Protein AF-A0A7J6VKK3-F1 (afdb_monomer)

Mean predicted aligned error: 6.49 Å

Secondary structure (DSSP, 8-state):
-----GGGTT-EEEEEETTEEEEEETTBEEEEEE--HHHHT-HHHHHHHHHHHHHHHHTT----TTSEEEE--SSHHHHHHHHHTT-HHHHHHTT--B--SS-GGGGT---PPPHHHHHHHHHTT---EEEESSS---TTTS-TT-SEEEE--HHHHHHHHHHTBSS--SSSSSSTTSSSSS-----

Nearest PDB structures (foldseek):
  2b3y-assembly2_B  TM=9.964E-01  e=1.055E-23  Homo sapiens
  3snp-assembly2_B  TM=9.321E-01  e=1.250E-19  Oryctolagus cuniculus
  3sn2-assembly1_A  TM=9.314E-01  e=1.485E-18  Oryctolagus cuniculus
  4kp2-assembly1_B-2  TM=7.235E-01  e=1.404E-07  Methanocaldococcus jannaschii DSM 2661

Sequence (187 aa):
GFAIPKESQEKVAKFSFHGQPAELKHGSVVIAAITSCTNTSNPSVMLGAGLVAKKACDLGLQVKPWIKTSLAPGSGVVTKYLLKSGLQKYLNEQGFNIVGYGCTTCIGNSGDLDESVATAVTENDVVAAAVLSGNRNFEGRVHPLTRANYLASPPLVVAYALAGTYGYASHCLGSESMVKHSLVVPV

Structure (mmCIF, N/CA/C/O backbone):
data_AF-A0A7J6VKK3-F1
#
_entry.id   AF-A0A7J6VKK3-F1
#
loop_
_atom_site.group_PDB
_atom_site.id
_atom_site.type_symbol
_atom_site.label_atom_id
_atom_site.label_alt_id
_atom_site.label_comp_id
_atom_site.label_asym_id
_atom_site.label_entity_id
_atom_site.label_seq_id
_atom_site.pdbx_PDB_ins_code
_atom_site.Cartn_x
_atom_site.Cartn_y
_atom_site.Cartn_z
_atom_site.occupancy
_atom_site.B_iso_or_equiv
_atom_site.auth_seq_id
_atom_site.auth_comp_id
_atom_site.auth_asym_id
_atom_site.auth_atom_id
_atom_site.pdbx_PDB_model_num
ATOM 1 N N . GLY A 1 1 ? 1.450 -0.695 22.570 1.00 64.00 1 GLY A N 1
ATOM 2 C CA . GLY A 1 1 ? 1.778 0.516 21.792 1.00 64.00 1 GLY A CA 1
ATOM 3 C C . GLY A 1 1 ? 0.489 1.199 21.389 1.00 64.00 1 GLY A C 1
ATOM 4 O O . GLY A 1 1 ? -0.506 0.500 21.276 1.00 64.00 1 GLY A O 1
ATOM 5 N N . PHE A 1 2 ? 0.488 2.521 21.225 1.00 79.25 2 PHE A N 1
ATOM 6 C CA . PHE A 1 2 ? -0.673 3.377 20.886 1.00 79.25 2 PHE A CA 1
ATOM 7 C C . PHE A 1 2 ? -1.672 3.728 22.005 1.00 79.25 2 PHE A C 1
ATOM 9 O O . PHE A 1 2 ? -2.603 4.477 21.735 1.00 79.25 2 PHE A O 1
ATOM 16 N N . ALA A 1 3 ? -1.460 3.258 23.243 1.00 81.94 3 ALA A N 1
ATOM 17 C CA . ALA A 1 3 ? -2.254 3.625 24.431 1.00 81.94 3 ALA A CA 1
ATOM 18 C C . ALA A 1 3 ? -3.785 3.444 24.284 1.00 81.94 3 ALA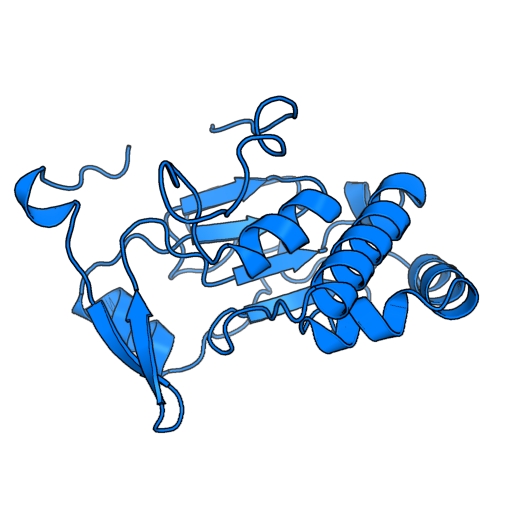 A C 1
ATOM 20 O O . ALA A 1 3 ? -4.560 4.175 24.891 1.00 81.94 3 ALA A O 1
ATOM 21 N N . ILE A 1 4 ? -4.217 2.454 23.495 1.00 83.19 4 ILE A N 1
ATOM 22 C CA . ILE A 1 4 ? -5.637 2.142 23.288 1.00 83.19 4 ILE A CA 1
ATOM 23 C C . ILE A 1 4 ? -6.180 1.407 24.532 1.00 83.19 4 ILE A C 1
ATOM 25 O O . ILE A 1 4 ? -5.634 0.343 24.868 1.00 83.19 4 ILE A O 1
ATOM 29 N N . PRO A 1 5 ? -7.238 1.915 25.199 1.00 85.69 5 PRO A N 1
ATOM 30 C CA . PRO A 1 5 ? -7.899 1.226 26.311 1.00 85.69 5 PRO A CA 1
ATOM 31 C C . PRO A 1 5 ? -8.399 -0.160 25.892 1.00 85.69 5 PRO A C 1
ATOM 33 O O . PRO A 1 5 ? -8.803 -0.341 24.743 1.00 85.69 5 PRO A O 1
ATOM 36 N N . LYS A 1 6 ? -8.373 -1.148 26.795 1.00 83.94 6 LYS A N 1
ATOM 37 C CA . LYS A 1 6 ? -8.708 -2.548 26.457 1.00 83.94 6 LYS A CA 1
ATOM 38 C C . LYS A 1 6 ? -10.117 -2.678 25.880 1.00 83.94 6 LYS A C 1
ATOM 40 O O . LYS A 1 6 ? -10.311 -3.396 24.908 1.00 83.94 6 LYS A O 1
ATOM 45 N N . GLU A 1 7 ? -11.061 -1.934 26.438 1.00 85.12 7 GLU A N 1
ATOM 46 C CA . GLU A 1 7 ? -12.456 -1.858 26.009 1.00 85.12 7 GLU A CA 1
ATOM 47 C C . GLU A 1 7 ? -12.638 -1.339 24.572 1.00 85.12 7 GLU A C 1
ATOM 49 O O . GLU A 1 7 ? -13.632 -1.661 23.927 1.00 85.12 7 GLU A O 1
ATOM 54 N N . SER A 1 8 ? -11.665 -0.590 24.046 1.00 84.06 8 SER A N 1
ATOM 55 C CA . SER A 1 8 ? -11.719 0.008 22.708 1.00 84.06 8 SER A CA 1
ATOM 56 C C . SER A 1 8 ? -10.929 -0.778 21.659 1.00 84.06 8 SER A C 1
ATOM 58 O O . SER A 1 8 ? -11.023 -0.470 20.475 1.00 84.06 8 SER A O 1
ATOM 60 N N . GLN A 1 9 ? -10.165 -1.806 22.045 1.00 82.81 9 GLN A N 1
ATOM 61 C CA . GLN A 1 9 ? -9.288 -2.536 21.115 1.00 82.81 9 GLN A CA 1
ATOM 62 C C . GLN A 1 9 ? -10.056 -3.275 20.012 1.00 82.81 9 GLN A C 1
ATOM 64 O O . GLN A 1 9 ? -9.551 -3.404 18.898 1.00 82.81 9 GLN A O 1
ATOM 69 N N . GLU A 1 10 ? -11.285 -3.710 20.296 1.00 86.81 10 GLU A N 1
ATOM 70 C CA . GLU A 1 10 ? -12.148 -4.413 19.339 1.00 86.81 10 GLU A CA 1
ATOM 71 C C . GLU A 1 10 ? -13.106 -3.481 18.582 1.00 86.81 10 GLU A C 1
ATOM 73 O O . GLU A 1 10 ? -13.970 -3.951 17.837 1.00 86.81 10 GLU A O 1
ATOM 78 N N . LYS A 1 11 ? -12.960 -2.156 18.737 1.00 89.00 11 LYS A N 1
ATOM 79 C CA . LYS A 1 11 ? -13.829 -1.175 18.081 1.00 89.00 11 LYS A CA 1
ATOM 80 C C . LYS A 1 11 ? -13.816 -1.361 16.561 1.00 89.00 11 LYS A C 1
ATOM 82 O O . LYS A 1 11 ? -12.763 -1.454 15.926 1.00 89.00 11 LYS A O 1
ATOM 87 N N . VAL A 1 12 ? -15.017 -1.366 15.984 1.00 94.75 12 VAL A N 1
ATOM 88 C CA . VAL A 1 12 ? -15.248 -1.429 14.538 1.00 94.75 12 VAL A CA 1
ATOM 89 C C . VAL A 1 12 ? -15.932 -0.143 14.092 1.00 94.75 12 VAL A C 1
ATOM 91 O O . VAL A 1 12 ? -17.069 0.125 14.472 1.00 94.75 12 VAL A O 1
ATOM 94 N N . ALA A 1 13 ? -15.239 0.647 13.280 1.00 95.25 13 ALA A N 1
ATOM 95 C CA . ALA A 1 13 ? -15.779 1.817 12.608 1.00 95.25 13 ALA A CA 1
ATOM 96 C C . ALA A 1 13 ? -16.410 1.382 11.281 1.00 95.25 13 ALA A C 1
ATOM 98 O O . ALA A 1 13 ? -15.709 0.958 10.360 1.00 95.25 13 ALA A O 1
ATOM 99 N N . LYS A 1 14 ? -17.738 1.459 11.192 1.00 96.75 14 LYS A N 1
ATOM 100 C CA . LYS A 1 14 ? -18.481 1.183 9.957 1.00 96.75 14 LYS A CA 1
ATOM 101 C C . LYS A 1 14 ? -18.627 2.469 9.156 1.00 96.75 14 LYS A C 1
ATOM 103 O O . LYS A 1 14 ? -18.945 3.507 9.728 1.00 96.75 14 LYS A O 1
ATOM 108 N N . PHE A 1 15 ? -18.428 2.396 7.847 1.00 96.81 15 PHE A N 1
ATOM 109 C CA . PHE A 1 15 ? -18.554 3.539 6.947 1.00 96.81 15 PHE A CA 1
ATOM 110 C C . PHE A 1 15 ? -19.058 3.096 5.569 1.00 96.81 15 PHE A C 1
ATOM 112 O O . PHE A 1 15 ? -19.120 1.902 5.270 1.00 96.81 15 PHE A O 1
ATOM 119 N N . SER A 1 16 ? -19.459 4.060 4.741 1.00 96.75 16 SER A N 1
ATOM 120 C CA . SER A 1 16 ? -19.857 3.819 3.352 1.00 96.75 16 SER A CA 1
ATOM 121 C C . SER A 1 16 ? -18.753 4.312 2.426 1.00 96.75 16 SER A C 1
ATOM 123 O O . SER A 1 16 ? -18.484 5.510 2.376 1.00 96.75 16 SER A O 1
ATOM 125 N N . PHE A 1 17 ? -18.119 3.397 1.697 1.00 96.38 17 PHE A N 1
ATOM 126 C CA . PHE A 1 17 ? -17.123 3.715 0.680 1.00 96.38 17 PHE A CA 1
ATOM 127 C C . PHE A 1 17 ? -17.794 3.678 -0.694 1.00 96.38 17 PHE A C 1
ATOM 129 O O . PHE A 1 17 ? -18.139 2.605 -1.191 1.00 96.38 17 PHE A O 1
ATOM 136 N N . HIS A 1 18 ? -18.046 4.849 -1.285 1.00 95.31 18 HIS A N 1
ATOM 137 C CA . HIS A 1 18 ? -18.768 4.996 -2.560 1.00 95.31 18 HIS A CA 1
ATOM 138 C C . HIS A 1 18 ? -20.071 4.166 -2.648 1.00 95.31 18 HIS A C 1
ATOM 140 O O . HIS A 1 18 ? -20.362 3.535 -3.663 1.00 95.31 18 HIS A O 1
ATOM 146 N N . GLY A 1 19 ? -20.860 4.144 -1.567 1.00 92.94 19 GLY A N 1
ATOM 147 C CA . GLY A 1 19 ? -22.136 3.419 -1.503 1.00 92.94 19 GLY A CA 1
ATOM 148 C C . GLY A 1 19 ? -22.027 1.945 -1.104 1.00 92.94 19 GLY A C 1
ATOM 149 O O . GLY A 1 19 ? -23.055 1.283 -0.983 1.00 92.94 19 GLY A O 1
ATOM 150 N N . GLN A 1 20 ? -20.817 1.428 -0.873 1.00 94.12 20 GLN A N 1
ATOM 151 C CA . GLN A 1 20 ? -20.591 0.072 -0.376 1.00 94.12 20 GLN A CA 1
ATOM 152 C C . GLN A 1 20 ? -20.271 0.084 1.124 1.00 94.12 20 GLN A C 1
ATOM 154 O O . GLN A 1 20 ? -19.470 0.909 1.570 1.00 94.12 20 GLN A O 1
ATOM 159 N N . PRO A 1 21 ? -20.853 -0.828 1.922 1.00 96.12 21 PRO A N 1
ATOM 160 C CA . PRO A 1 21 ? -20.530 -0.930 3.337 1.00 96.12 21 PRO A CA 1
ATOM 161 C C . PRO A 1 21 ? -19.081 -1.393 3.525 1.00 96.12 21 PRO A C 1
ATOM 163 O O . PRO A 1 21 ? -18.632 -2.360 2.906 1.00 96.12 21 PRO A O 1
ATOM 166 N N . ALA A 1 22 ? -18.361 -0.716 4.411 1.00 96.06 22 ALA A N 1
ATOM 167 C CA . ALA A 1 22 ? -16.973 -1.001 4.731 1.00 96.06 22 ALA A CA 1
ATOM 168 C C . ALA A 1 22 ? -16.719 -0.871 6.238 1.00 96.06 22 ALA A C 1
ATOM 170 O O . ALA A 1 22 ? -17.468 -0.222 6.972 1.00 96.06 22 ALA A O 1
ATOM 171 N N . GLU A 1 23 ? -15.651 -1.515 6.705 1.00 95.94 23 GLU A N 1
ATOM 172 C CA . GLU A 1 23 ? -15.283 -1.541 8.119 1.00 95.94 23 GLU A CA 1
ATOM 173 C C . GLU A 1 23 ? -13.789 -1.275 8.304 1.00 95.94 23 GLU A C 1
ATOM 175 O O . GLU A 1 23 ? -12.947 -1.872 7.622 1.00 95.94 23 GLU A O 1
ATOM 180 N N . LEU A 1 24 ? -13.467 -0.421 9.275 1.00 95.12 24 LEU A N 1
ATOM 181 C CA . LEU A 1 24 ? -12.122 -0.213 9.793 1.00 95.12 24 LEU A CA 1
ATOM 182 C C . LEU A 1 24 ? -12.061 -0.615 11.264 1.00 95.12 24 LEU A C 1
ATOM 184 O O . LEU A 1 24 ? -12.971 -0.380 12.052 1.00 95.12 24 LEU A O 1
ATOM 188 N N . LYS A 1 25 ? -10.940 -1.212 11.630 1.00 94.50 25 LYS A N 1
ATOM 189 C CA . LYS A 1 25 ? -10.543 -1.547 12.999 1.00 94.50 25 LYS A CA 1
ATOM 190 C C . LYS A 1 25 ? -9.152 -0.991 13.260 1.00 94.50 25 LYS A C 1
ATOM 192 O O . LYS A 1 25 ? -8.421 -0.684 12.312 1.00 94.50 25 LYS A O 1
ATOM 197 N N . HIS A 1 26 ? -8.747 -0.932 14.522 1.00 93.44 26 HIS A N 1
ATOM 198 C CA . HIS A 1 26 ? -7.351 -0.663 14.859 1.00 93.44 26 HIS A CA 1
ATOM 199 C C . HIS A 1 26 ? -6.415 -1.622 14.101 1.00 93.44 26 HIS A C 1
ATOM 201 O O . HIS A 1 26 ? -6.670 -2.823 14.026 1.00 93.44 26 HIS A O 1
ATOM 207 N N . GLY A 1 27 ? -5.364 -1.078 13.486 1.00 92.12 27 GLY A N 1
ATOM 208 C CA . GLY A 1 27 ? -4.432 -1.829 12.642 1.00 92.12 27 GLY A CA 1
ATOM 209 C C . GLY A 1 27 ? -4.888 -2.042 11.194 1.00 92.12 27 GLY A C 1
ATOM 210 O O . GLY A 1 27 ? -4.126 -2.606 10.411 1.00 92.12 27 GLY A O 1
ATOM 211 N N . SER A 1 28 ? -6.078 -1.573 10.79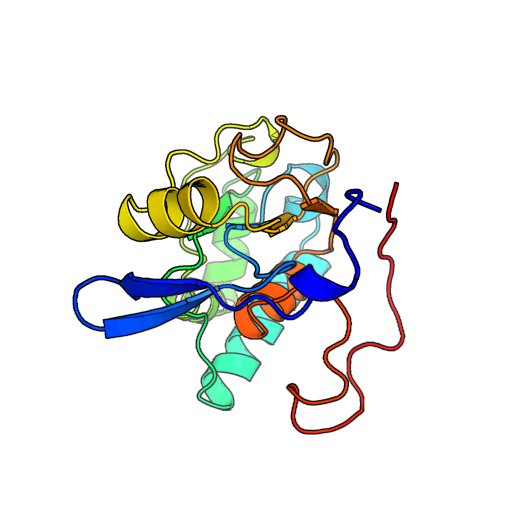7 1.00 95.94 28 SER A N 1
ATOM 212 C CA . SER A 1 28 ? -6.514 -1.658 9.395 1.00 95.94 28 SER A CA 1
ATOM 213 C C . SER A 1 28 ? -5.562 -0.890 8.491 1.00 95.94 28 SER A C 1
ATOM 215 O O . SER A 1 28 ? -5.238 0.269 8.756 1.00 95.94 28 SER A O 1
ATOM 217 N N . VAL A 1 29 ? -5.120 -1.544 7.420 1.00 97.38 29 VAL A N 1
ATOM 218 C CA . VAL A 1 29 ? -4.233 -0.928 6.433 1.00 97.38 29 VAL A CA 1
ATOM 219 C C . VAL A 1 29 ? -5.068 0.000 5.566 1.00 97.38 29 VAL A C 1
ATOM 221 O O . VAL A 1 29 ? -6.024 -0.447 4.943 1.00 97.38 29 VAL A O 1
ATOM 224 N N . VAL A 1 30 ? -4.706 1.280 5.526 1.00 97.62 30 VAL A N 1
ATOM 225 C CA . VAL A 1 30 ? -5.343 2.297 4.667 1.00 97.62 30 VAL A CA 1
ATOM 226 C C . VAL A 1 30 ? -4.391 2.826 3.594 1.00 97.62 30 VAL A C 1
ATOM 228 O O . VAL A 1 30 ? -4.839 3.378 2.595 1.00 97.62 30 VAL A O 1
ATOM 231 N N . ILE A 1 31 ? -3.080 2.614 3.758 1.00 98.12 31 ILE A N 1
ATOM 232 C CA . ILE A 1 31 ? -2.048 2.940 2.764 1.00 98.12 31 ILE A CA 1
ATOM 233 C C . ILE A 1 31 ? -1.136 1.729 2.576 1.00 98.12 31 ILE A C 1
ATOM 235 O O . ILE A 1 31 ? -0.593 1.198 3.546 1.00 98.12 31 ILE A O 1
ATOM 239 N N . ALA A 1 32 ? -0.914 1.338 1.324 1.00 98.12 32 ALA A N 1
ATOM 240 C CA . ALA A 1 32 ? 0.051 0.314 0.947 1.00 98.12 32 ALA A CA 1
ATOM 241 C C . ALA A 1 32 ? 0.911 0.805 -0.227 1.00 98.12 32 ALA A C 1
ATOM 243 O O . ALA A 1 32 ? 0.463 0.851 -1.369 1.00 98.12 32 ALA A O 1
ATOM 244 N N . ALA A 1 33 ? 2.160 1.183 0.044 1.00 97.94 33 ALA A N 1
ATOM 245 C CA . ALA A 1 33 ? 3.008 1.854 -0.940 1.00 97.94 33 ALA A CA 1
ATOM 246 C C . ALA A 1 33 ? 4.289 1.070 -1.245 1.00 97.94 33 ALA A C 1
ATOM 248 O O . ALA A 1 33 ? 5.181 0.941 -0.400 1.00 97.94 33 ALA A O 1
ATOM 249 N N . ILE A 1 34 ? 4.429 0.612 -2.490 1.00 97.50 34 ILE A N 1
ATOM 250 C CA . ILE A 1 34 ? 5.718 0.160 -3.016 1.00 97.50 34 ILE A CA 1
ATOM 251 C C . ILE A 1 34 ? 6.475 1.402 -3.487 1.00 97.50 34 ILE A C 1
ATOM 253 O O . ILE A 1 34 ? 6.209 1.966 -4.544 1.00 97.50 34 ILE A O 1
ATOM 257 N N . THR A 1 35 ? 7.410 1.853 -2.663 1.00 94.50 35 THR A N 1
ATOM 258 C CA . THR A 1 35 ? 8.155 3.106 -2.825 1.00 94.50 35 THR A CA 1
ATOM 259 C C . THR A 1 35 ? 9.630 2.912 -2.443 1.00 94.50 35 THR A C 1
ATOM 261 O O . THR A 1 35 ? 10.060 1.791 -2.156 1.00 94.50 35 THR A O 1
ATOM 264 N N . SER A 1 36 ? 10.393 4.008 -2.390 1.00 85.00 36 SER A N 1
ATOM 265 C CA . SER A 1 36 ? 11.824 4.091 -2.063 1.00 85.00 36 SER A CA 1
ATOM 266 C C . SER A 1 36 ? 12.775 3.566 -3.135 1.00 85.00 36 SER A C 1
ATOM 268 O O . SER A 1 36 ? 12.591 2.505 -3.730 1.00 85.00 36 SER A O 1
ATOM 270 N N . CYS A 1 37 ? 13.876 4.294 -3.320 1.00 83.75 37 CYS A N 1
ATOM 271 C CA . CYS A 1 37 ? 15.000 3.889 -4.158 1.00 83.75 37 CYS A CA 1
ATOM 272 C C . CYS A 1 37 ? 15.713 2.628 -3.638 1.00 83.75 37 CYS A C 1
ATOM 274 O O . CYS A 1 37 ? 16.224 1.857 -4.445 1.00 83.75 37 CYS A O 1
ATOM 276 N N . THR A 1 38 ? 15.709 2.361 -2.327 1.00 78.69 38 THR A N 1
ATOM 277 C CA . THR A 1 38 ? 16.389 1.186 -1.749 1.00 78.69 38 THR A CA 1
ATOM 278 C C . THR A 1 38 ? 15.728 -0.124 -2.172 1.00 78.69 38 THR A C 1
ATOM 280 O O . THR A 1 38 ? 16.407 -1.033 -2.632 1.00 78.69 38 THR A O 1
ATOM 283 N N . ASN A 1 39 ? 14.402 -0.222 -2.063 1.00 87.25 39 ASN A N 1
ATOM 284 C CA . ASN A 1 39 ? 13.696 -1.465 -2.376 1.00 87.25 39 ASN A CA 1
ATOM 285 C C . ASN A 1 39 ? 13.337 -1.582 -3.860 1.00 87.25 39 ASN A C 1
ATOM 287 O O . ASN A 1 39 ? 13.427 -2.670 -4.422 1.00 87.25 39 ASN A O 1
ATOM 291 N N . THR A 1 40 ? 12.994 -0.476 -4.529 1.00 89.62 40 THR A N 1
ATOM 292 C CA . THR A 1 40 ? 12.641 -0.527 -5.959 1.00 89.62 40 THR A CA 1
ATOM 293 C C . THR A 1 40 ? 13.846 -0.763 -6.872 1.00 89.62 40 THR A C 1
ATOM 295 O O . THR A 1 40 ? 13.671 -1.233 -7.995 1.00 89.62 40 THR A O 1
ATOM 298 N N . SER A 1 41 ? 15.073 -0.503 -6.405 1.00 87.19 41 SER A N 1
ATOM 299 C CA . SER A 1 41 ? 16.300 -0.818 -7.152 1.00 87.19 41 SER A CA 1
ATOM 300 C C . SER A 1 41 ? 16.669 -2.302 -7.140 1.00 87.19 41 SER A C 1
ATOM 302 O O . SER A 1 41 ? 17.518 -2.703 -7.930 1.00 87.19 41 SER A O 1
ATOM 304 N N . ASN A 1 42 ? 16.027 -3.122 -6.302 1.00 92.69 42 ASN A N 1
ATOM 305 C CA . ASN A 1 42 ? 16.274 -4.556 -6.214 1.00 92.69 42 ASN A CA 1
ATOM 306 C C . ASN A 1 42 ? 15.244 -5.332 -7.069 1.00 92.69 42 ASN A C 1
ATOM 308 O O . ASN A 1 42 ? 14.080 -5.455 -6.671 1.00 92.69 42 ASN A O 1
ATOM 312 N N . PRO A 1 43 ? 15.639 -5.893 -8.234 1.00 94.19 43 PRO A N 1
ATOM 313 C CA . PRO A 1 43 ? 14.707 -6.591 -9.118 1.00 94.19 43 PRO A CA 1
ATOM 314 C C . PRO A 1 43 ? 14.074 -7.827 -8.477 1.00 94.19 43 PRO A C 1
ATOM 316 O O . PRO A 1 43 ? 12.917 -8.124 -8.762 1.00 94.19 43 PRO A O 1
ATOM 319 N N . SER A 1 44 ? 14.790 -8.527 -7.591 1.00 95.69 44 SER A N 1
ATOM 320 C CA . SER A 1 44 ? 14.307 -9.768 -6.974 1.00 95.69 44 SER A CA 1
ATOM 321 C C . SER A 1 44 ? 13.051 -9.533 -6.140 1.00 95.69 44 SER A C 1
ATOM 323 O O . SER A 1 44 ? 12.070 -10.263 -6.275 1.00 95.69 44 SER A O 1
ATOM 325 N N . VAL A 1 45 ? 13.037 -8.483 -5.314 1.00 95.81 45 VAL A N 1
ATOM 326 C CA . VAL A 1 45 ? 11.871 -8.175 -4.468 1.00 95.81 45 VAL A CA 1
ATOM 327 C C . VAL A 1 45 ? 10.725 -7.548 -5.260 1.00 95.81 45 VAL A C 1
ATOM 329 O O . VAL A 1 45 ? 9.564 -7.790 -4.943 1.00 95.81 45 VAL A O 1
ATOM 332 N N . MET A 1 46 ? 11.024 -6.798 -6.322 1.00 97.44 46 MET A N 1
ATOM 333 C CA . MET A 1 46 ? 10.006 -6.212 -7.197 1.00 97.44 46 MET A CA 1
ATOM 334 C C . MET A 1 46 ? 9.310 -7.265 -8.065 1.00 97.44 46 MET A C 1
ATOM 336 O O . MET A 1 46 ? 8.084 -7.266 -8.170 1.00 97.44 46 MET A O 1
ATOM 340 N N . LEU A 1 47 ? 10.067 -8.205 -8.638 1.00 97.88 47 LEU A N 1
ATOM 341 C CA . LEU A 1 47 ? 9.501 -9.372 -9.319 1.00 97.88 47 LEU A CA 1
ATOM 342 C C . LEU A 1 47 ? 8.737 -10.259 -8.330 1.00 97.88 47 LEU A C 1
ATOM 344 O O . LEU A 1 47 ? 7.641 -10.709 -8.649 1.00 97.88 47 LEU A O 1
ATOM 348 N N . GLY A 1 48 ? 9.258 -10.438 -7.112 1.00 97.81 48 GLY A N 1
ATOM 349 C CA . GLY A 1 48 ? 8.553 -11.121 -6.027 1.00 97.81 48 GLY A CA 1
ATOM 350 C C . GLY A 1 48 ? 7.188 -10.498 -5.721 1.00 97.81 48 GLY A C 1
ATOM 351 O O . GLY A 1 48 ? 6.204 -11.222 -5.606 1.00 97.81 48 GLY A O 1
ATOM 352 N N . ALA A 1 49 ? 7.093 -9.166 -5.666 1.00 98.12 49 ALA A N 1
ATOM 353 C CA . ALA A 1 49 ? 5.822 -8.469 -5.464 1.00 98.12 49 ALA A CA 1
ATOM 354 C C . ALA A 1 49 ? 4.843 -8.721 -6.616 1.00 98.12 49 ALA A C 1
ATOM 356 O O . ALA A 1 49 ? 3.671 -9.013 -6.382 1.00 98.12 49 ALA A O 1
ATOM 357 N N . GLY A 1 50 ? 5.341 -8.691 -7.854 1.00 98.19 50 GLY A N 1
ATOM 358 C CA . GLY A 1 50 ? 4.556 -9.053 -9.030 1.00 98.19 50 GLY A CA 1
ATOM 359 C C . GLY A 1 50 ? 4.047 -10.498 -8.993 1.00 98.19 50 GLY A C 1
ATOM 360 O O . GLY A 1 50 ? 2.905 -10.753 -9.365 1.00 98.19 50 GLY A O 1
ATOM 361 N N . LEU A 1 51 ? 4.856 -11.443 -8.506 1.00 98.44 51 LEU A N 1
ATOM 362 C CA . LEU A 1 51 ? 4.462 -12.848 -8.356 1.00 98.44 51 LEU A CA 1
ATOM 363 C C . LEU A 1 51 ? 3.413 -13.046 -7.254 1.00 98.44 51 LEU A C 1
ATOM 365 O O . LEU A 1 51 ? 2.484 -13.829 -7.449 1.00 98.44 51 LEU A O 1
ATOM 369 N N . VAL A 1 52 ? 3.514 -12.316 -6.137 1.00 98.25 52 VAL A N 1
ATOM 370 C CA . VAL A 1 52 ? 2.471 -12.303 -5.096 1.00 98.25 52 VAL A CA 1
ATOM 371 C C . VAL A 1 52 ? 1.163 -11.749 -5.659 1.00 98.25 52 VAL A C 1
ATOM 373 O O . VAL A 1 52 ? 0.126 -12.389 -5.503 1.00 98.25 52 VAL A O 1
ATOM 376 N N . ALA A 1 53 ? 1.209 -10.620 -6.374 1.00 98.44 53 ALA A N 1
ATOM 377 C CA . ALA A 1 53 ? 0.030 -10.039 -7.017 1.00 98.44 53 ALA A CA 1
ATOM 378 C C . ALA A 1 53 ? -0.596 -11.003 -8.037 1.00 98.44 53 ALA A C 1
ATOM 380 O O . ALA A 1 53 ? -1.802 -11.229 -8.011 1.00 98.44 53 ALA A O 1
ATOM 381 N N . LYS A 1 54 ? 0.227 -11.654 -8.871 1.00 98.50 54 LYS A N 1
ATOM 382 C CA . LYS A 1 54 ? -0.235 -12.693 -9.801 1.00 98.50 54 LYS A CA 1
ATOM 383 C C . LYS A 1 54 ? -0.945 -13.824 -9.063 1.00 98.50 54 LYS A C 1
ATOM 385 O O . LYS A 1 54 ? -2.044 -14.205 -9.450 1.00 98.50 54 LYS A O 1
ATOM 390 N N . LYS A 1 55 ? -0.333 -14.361 -8.003 1.00 98.31 55 LYS A N 1
ATOM 391 C CA . LYS A 1 55 ? -0.927 -15.458 -7.234 1.00 98.31 55 LYS A CA 1
ATOM 392 C C . LYS A 1 55 ? -2.241 -15.038 -6.572 1.00 98.31 55 LYS A C 1
ATOM 394 O O . LYS A 1 55 ? -3.152 -15.854 -6.508 1.00 98.31 55 LYS A O 1
ATOM 399 N N . ALA A 1 56 ? -2.347 -13.793 -6.112 1.00 97.69 56 ALA A N 1
ATOM 400 C CA . ALA A 1 56 ? -3.584 -13.244 -5.572 1.00 97.69 56 ALA A CA 1
ATOM 401 C C . ALA A 1 56 ? -4.692 -13.189 -6.635 1.00 97.69 56 ALA A C 1
ATOM 403 O O . ALA A 1 56 ? -5.778 -13.707 -6.385 1.00 97.69 56 ALA A O 1
ATOM 404 N N . CYS A 1 57 ? -4.395 -12.682 -7.839 1.00 96.69 57 CYS A N 1
ATOM 405 C CA . CYS A 1 57 ? -5.338 -12.690 -8.962 1.00 96.69 57 CYS A CA 1
ATOM 406 C C . CYS A 1 57 ? -5.761 -14.117 -9.350 1.00 96.6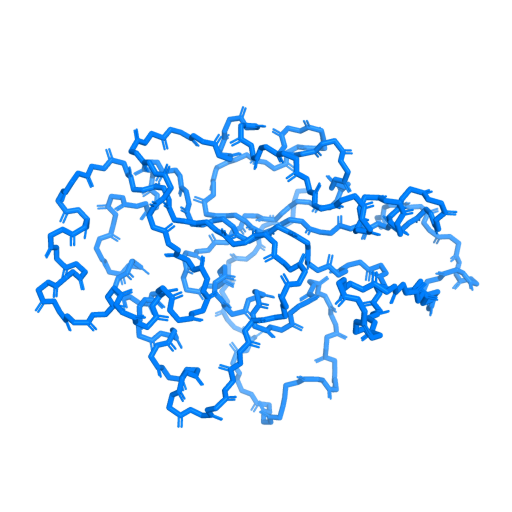9 57 CYS A C 1
ATOM 408 O O . CYS A 1 57 ? -6.952 -14.381 -9.495 1.00 96.69 57 CYS A O 1
ATOM 410 N N . ASP A 1 58 ? -4.807 -15.054 -9.438 1.00 97.19 58 ASP A N 1
ATOM 411 C CA . ASP A 1 58 ? -5.073 -16.472 -9.740 1.00 97.19 58 ASP A CA 1
ATOM 412 C C . ASP A 1 58 ? -5.990 -17.134 -8.684 1.00 97.19 58 ASP A C 1
ATOM 414 O O . ASP A 1 58 ? -6.668 -18.116 -8.978 1.00 97.19 58 ASP A O 1
ATOM 418 N N . LEU A 1 59 ? -6.004 -16.615 -7.451 1.00 97.19 59 LEU A N 1
ATOM 419 C CA . LEU A 1 59 ? -6.864 -17.063 -6.349 1.00 97.19 59 LEU A CA 1
ATOM 420 C C . LEU A 1 59 ? -8.169 -16.252 -6.219 1.00 97.19 59 LEU A C 1
ATOM 422 O O . LEU A 1 59 ? -8.943 -16.504 -5.298 1.00 97.19 59 LEU A O 1
ATOM 426 N N . GLY A 1 60 ? -8.414 -15.272 -7.094 1.00 96.44 60 GLY A N 1
ATOM 427 C CA . GLY A 1 60 ? -9.576 -14.380 -7.009 1.00 96.44 60 GLY A CA 1
ATOM 428 C C . GLY A 1 60 ? -9.530 -13.393 -5.834 1.00 96.44 60 GLY A C 1
ATOM 429 O O . GLY A 1 60 ? -10.555 -12.819 -5.475 1.00 96.44 60 GLY A O 1
ATOM 430 N N . LEU A 1 61 ? -8.360 -13.192 -5.220 1.00 96.69 61 LEU A N 1
ATOM 431 C CA . LEU A 1 61 ? -8.160 -12.229 -4.138 1.00 96.69 61 LEU A CA 1
ATOM 432 C C . LEU A 1 61 ? -7.975 -10.823 -4.709 1.00 96.69 61 LEU A C 1
ATOM 434 O O . LEU A 1 61 ? -7.300 -10.636 -5.723 1.00 96.69 61 LEU A O 1
ATOM 438 N N . GLN A 1 62 ? -8.549 -9.835 -4.029 1.00 96.00 62 GLN A N 1
ATOM 439 C CA . GLN A 1 62 ? -8.474 -8.427 -4.406 1.00 96.00 62 GLN A CA 1
ATOM 440 C C . GLN A 1 62 ? -8.202 -7.564 -3.179 1.00 96.00 62 GLN A C 1
ATOM 442 O O . GLN A 1 62 ? -8.740 -7.812 -2.096 1.00 96.00 62 GLN A O 1
ATOM 447 N N . VAL A 1 63 ? -7.368 -6.541 -3.354 1.00 97.38 63 VAL A N 1
ATOM 448 C CA . VAL A 1 63 ? -7.173 -5.499 -2.343 1.00 97.38 63 VAL A CA 1
ATOM 449 C C . VAL A 1 63 ? -8.499 -4.769 -2.109 1.00 97.38 63 VAL A C 1
ATOM 451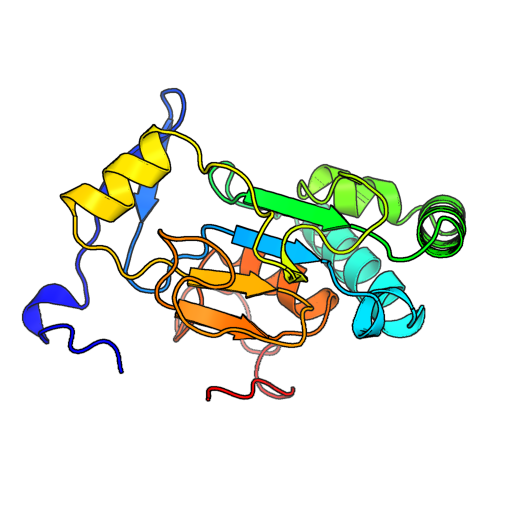 O O . VAL A 1 63 ? -9.240 -4.467 -3.045 1.00 97.38 63 VAL A O 1
ATOM 454 N N . LYS A 1 64 ? -8.805 -4.479 -0.841 1.00 96.31 64 LYS A N 1
ATOM 455 C CA . LYS A 1 64 ? -10.004 -3.714 -0.475 1.00 96.31 64 LYS A CA 1
ATOM 456 C C . LYS A 1 64 ? -9.962 -2.321 -1.124 1.00 96.31 64 LYS A C 1
ATOM 458 O O . LYS A 1 64 ? -8.926 -1.661 -1.049 1.00 96.31 64 LYS A O 1
ATOM 463 N N . PRO A 1 65 ? -11.074 -1.827 -1.692 1.00 96.25 65 PRO A N 1
ATOM 464 C CA . PRO A 1 65 ? -11.054 -0.649 -2.563 1.00 96.25 65 PRO A CA 1
ATOM 465 C C . PRO A 1 65 ? -10.734 0.666 -1.835 1.00 96.25 65 PRO A C 1
ATOM 467 O O . PRO A 1 65 ? -10.281 1.616 -2.460 1.00 96.25 65 PRO A O 1
ATOM 470 N N . TRP A 1 66 ? -10.912 0.715 -0.513 1.00 96.50 66 TRP A N 1
ATOM 471 C CA . TRP A 1 66 ? -10.566 1.871 0.320 1.00 96.50 66 TRP A CA 1
ATOM 472 C C . TRP A 1 66 ? -9.086 1.936 0.729 1.00 96.50 66 TRP A C 1
ATOM 474 O O . TRP A 1 66 ? -8.678 2.867 1.424 1.00 96.50 66 TRP A O 1
ATOM 484 N N . ILE A 1 67 ? -8.269 0.948 0.346 1.00 98.00 67 ILE A N 1
ATOM 485 C CA . ILE A 1 67 ? -6.829 0.955 0.616 1.00 98.00 67 ILE A CA 1
ATOM 486 C C . ILE A 1 67 ? -6.128 1.718 -0.498 1.00 98.00 67 ILE A C 1
ATOM 488 O O . ILE A 1 67 ? -6.141 1.308 -1.659 1.00 98.00 67 ILE A O 1
ATOM 492 N N . LYS A 1 68 ? -5.438 2.799 -0.135 1.00 98.06 68 LYS A N 1
ATOM 493 C CA . LYS A 1 68 ? -4.643 3.579 -1.076 1.00 98.06 68 LYS A CA 1
ATOM 494 C C . LYS A 1 68 ? -3.354 2.839 -1.425 1.00 98.06 68 LYS A C 1
ATOM 496 O O . LYS A 1 68 ? -2.366 2.890 -0.686 1.00 98.06 68 LYS A O 1
ATOM 501 N N . THR A 1 69 ? -3.377 2.148 -2.555 1.00 98.19 69 THR A N 1
ATOM 502 C CA . THR A 1 69 ? -2.226 1.444 -3.120 1.00 98.19 69 THR A CA 1
ATOM 503 C C . THR A 1 69 ? -1.433 2.342 -4.065 1.00 98.19 69 THR A C 1
ATOM 505 O O . THR A 1 69 ? -1.981 3.205 -4.749 1.00 98.19 69 THR A O 1
ATOM 508 N N . SER A 1 70 ? -0.110 2.179 -4.094 1.00 97.88 70 SER A N 1
ATOM 509 C CA . SER A 1 70 ? 0.740 2.918 -5.032 1.00 97.88 70 SER A CA 1
ATOM 510 C C . SER A 1 70 ? 2.039 2.188 -5.354 1.00 97.88 70 SER A C 1
ATOM 512 O O . SER A 1 70 ? 2.631 1.518 -4.504 1.00 97.88 70 SER A O 1
ATOM 514 N N . LEU A 1 71 ? 2.501 2.344 -6.597 1.00 97.69 71 LEU A N 1
ATOM 515 C CA . LEU A 1 71 ? 3.826 1.929 -7.041 1.00 97.69 71 LEU A CA 1
ATOM 516 C C . LEU A 1 71 ? 4.599 3.154 -7.541 1.00 97.69 71 LEU A C 1
ATOM 518 O O . LEU A 1 71 ? 4.224 3.785 -8.528 1.00 97.69 71 LEU A O 1
ATOM 522 N N . ALA A 1 72 ? 5.702 3.479 -6.874 1.00 96.56 72 ALA A N 1
ATOM 523 C CA . ALA A 1 72 ? 6.587 4.580 -7.235 1.00 96.56 72 ALA A CA 1
ATOM 524 C C . ALA A 1 72 ? 8.021 4.073 -7.447 1.00 96.56 72 ALA A C 1
ATOM 526 O O . ALA A 1 72 ? 8.816 4.036 -6.502 1.00 96.56 72 ALA A O 1
ATOM 527 N N . PRO A 1 73 ? 8.370 3.642 -8.671 1.00 93.12 73 PRO A N 1
ATOM 528 C CA . PRO A 1 73 ? 9.702 3.135 -8.956 1.00 93.12 73 PRO A CA 1
ATOM 529 C C . PRO A 1 73 ? 10.767 4.235 -8.904 1.00 93.12 73 PRO A C 1
ATOM 531 O O . PRO A 1 73 ? 10.548 5.353 -9.366 1.00 93.12 73 PRO A O 1
ATOM 534 N N . GLY A 1 74 ? 11.971 3.902 -8.434 1.00 89.81 74 GLY A N 1
ATOM 535 C CA . GLY A 1 74 ? 13.110 4.826 -8.474 1.00 89.81 74 GLY A CA 1
ATOM 536 C C . GLY A 1 74 ? 13.648 5.099 -9.885 1.00 89.81 74 GLY A C 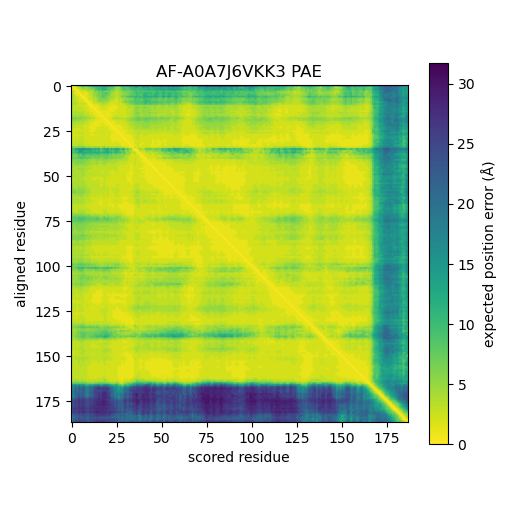1
ATOM 537 O O . GLY A 1 74 ? 14.347 6.085 -10.092 1.00 89.81 74 GLY A O 1
ATOM 538 N N . SER A 1 75 ? 13.343 4.239 -10.864 1.00 91.75 75 SER A N 1
ATOM 539 C CA . SER A 1 75 ? 13.745 4.427 -12.261 1.00 91.75 75 SER A CA 1
ATOM 540 C C . SER A 1 75 ? 12.814 3.710 -13.242 1.00 91.75 75 SER A C 1
ATOM 542 O O . SER A 1 75 ? 12.149 2.732 -12.898 1.00 91.75 75 SER A O 1
ATOM 544 N N . GLY A 1 76 ? 12.835 4.139 -14.507 1.00 92.00 76 GLY A N 1
ATOM 545 C CA . GLY A 1 76 ? 12.103 3.478 -15.594 1.00 92.00 76 GLY A CA 1
ATOM 546 C C . GLY A 1 76 ? 12.584 2.056 -15.917 1.00 92.00 76 GLY A C 1
ATOM 547 O O . GLY A 1 76 ? 11.879 1.319 -16.604 1.00 92.00 76 GLY A O 1
ATOM 548 N N . VAL A 1 77 ? 13.759 1.636 -15.427 1.00 93.62 77 VAL A N 1
ATOM 549 C CA . VAL A 1 77 ? 14.252 0.255 -15.604 1.00 93.62 77 VAL A CA 1
ATOM 550 C C . VAL A 1 77 ? 13.327 -0.741 -14.905 1.00 93.62 77 VAL A C 1
ATOM 552 O O . VAL A 1 77 ? 13.053 -1.806 -15.456 1.00 93.62 77 VAL A O 1
ATOM 555 N N . VAL A 1 78 ? 12.790 -0.359 -13.744 1.00 94.00 78 VAL A N 1
ATOM 556 C CA . VAL A 1 78 ? 11.841 -1.166 -12.968 1.00 94.00 78 VAL A CA 1
ATOM 557 C C . VAL A 1 78 ? 10.586 -1.469 -13.771 1.00 94.00 78 VAL A C 1
ATOM 559 O O . VAL A 1 78 ? 10.235 -2.627 -13.989 1.00 94.00 78 VAL A O 1
ATOM 562 N N . THR A 1 79 ? 9.972 -0.422 -14.316 1.00 94.25 79 THR A N 1
ATOM 563 C CA . THR A 1 79 ? 8.806 -0.531 -15.194 1.00 94.25 79 THR A CA 1
ATOM 564 C C . THR A 1 79 ? 9.088 -1.421 -16.402 1.00 94.25 79 THR A C 1
ATOM 566 O O . THR A 1 79 ? 8.275 -2.276 -16.746 1.00 94.25 79 THR A O 1
ATOM 569 N N . LYS A 1 80 ? 10.264 -1.281 -17.032 1.00 95.56 80 LYS A N 1
ATOM 570 C CA . LYS A 1 80 ? 10.638 -2.090 -18.202 1.00 95.56 80 LYS A CA 1
ATOM 571 C C . LYS A 1 80 ? 10.666 -3.586 -17.892 1.00 95.56 80 LYS A C 1
ATOM 573 O O . LYS A 1 80 ? 10.114 -4.352 -18.679 1.00 95.56 80 LYS A O 1
ATOM 578 N N . TYR A 1 81 ? 11.288 -4.025 -16.792 1.00 96.25 81 TYR A N 1
ATOM 579 C CA . TYR A 1 81 ? 11.324 -5.462 -16.491 1.00 96.25 81 TYR A CA 1
ATOM 580 C C . TYR A 1 81 ? 9.982 -5.996 -15.972 1.00 96.25 81 TYR A C 1
ATOM 582 O O . TYR A 1 81 ? 9.663 -7.147 -16.259 1.00 96.25 81 TYR A O 1
ATOM 590 N N . LEU A 1 82 ? 9.175 -5.188 -15.270 1.00 97.06 82 LEU A N 1
ATOM 591 C CA . LEU A 1 82 ? 7.828 -5.583 -14.827 1.00 97.06 82 LEU A CA 1
ATOM 592 C C . LEU A 1 82 ? 6.854 -5.740 -16.002 1.00 97.06 82 LEU A C 1
ATOM 594 O O . LEU A 1 82 ? 6.024 -6.649 -16.001 1.00 97.06 82 LEU A O 1
ATOM 598 N N . LEU A 1 83 ? 6.968 -4.882 -17.020 1.00 96.88 83 LEU A N 1
ATOM 599 C CA . LEU A 1 83 ? 6.203 -5.011 -18.261 1.00 96.88 83 LEU A CA 1
ATOM 600 C C . LEU A 1 83 ? 6.670 -6.220 -19.077 1.00 96.88 83 LEU A C 1
ATOM 602 O O . LEU A 1 83 ? 5.840 -7.016 -19.505 1.00 96.88 83 LEU A O 1
ATOM 606 N N . LYS A 1 84 ? 7.988 -6.403 -19.248 1.00 97.31 84 LYS A N 1
ATOM 607 C CA . LYS A 1 84 ? 8.544 -7.544 -19.999 1.00 97.31 84 LYS A CA 1
ATOM 608 C C . LYS A 1 84 ? 8.217 -8.900 -19.372 1.00 97.31 84 LYS A C 1
ATOM 610 O O . LYS A 1 84 ? 8.009 -9.857 -20.106 1.00 97.31 84 LYS A O 1
ATOM 615 N N . SER A 1 85 ? 8.166 -8.992 -18.043 1.00 97.69 85 SER A N 1
ATOM 616 C CA . SER A 1 85 ? 7.755 -10.218 -17.346 1.00 97.69 85 SER A CA 1
ATOM 617 C C . SER A 1 85 ? 6.240 -10.448 -17.364 1.00 97.69 85 SER A C 1
ATOM 619 O O . SER A 1 85 ? 5.777 -11.506 -16.946 1.00 97.69 85 SER A O 1
ATOM 621 N N . GLY A 1 86 ? 5.455 -9.463 -17.813 1.00 98.00 86 GLY A N 1
ATOM 622 C CA . GLY A 1 86 ? 3.997 -9.502 -17.764 1.00 98.00 86 GLY A CA 1
ATOM 623 C C . GLY A 1 86 ? 3.424 -9.392 -16.349 1.00 98.00 86 GLY A C 1
ATOM 624 O O . GLY A 1 86 ? 2.242 -9.673 -16.166 1.00 98.00 86 GLY A O 1
ATOM 625 N N . LEU A 1 87 ? 4.228 -9.003 -15.351 1.00 98.12 87 LEU A N 1
ATOM 626 C CA . LEU A 1 87 ? 3.796 -8.903 -13.954 1.00 98.12 87 LEU A CA 1
ATOM 627 C C . LEU A 1 87 ? 3.142 -7.560 -13.611 1.00 98.12 87 LEU A C 1
ATOM 629 O O . LEU A 1 87 ? 2.317 -7.506 -12.701 1.00 98.12 87 LEU A O 1
ATOM 633 N N . GLN A 1 88 ? 3.455 -6.493 -14.356 1.00 98.06 88 GLN A N 1
ATOM 634 C CA . GLN A 1 88 ? 2.869 -5.165 -14.126 1.00 98.06 88 GLN A CA 1
ATOM 635 C C . GLN A 1 88 ? 1.334 -5.185 -14.162 1.00 98.06 88 GLN A C 1
ATOM 637 O O . GLN A 1 88 ? 0.703 -4.487 -13.377 1.00 98.06 88 GLN A O 1
ATOM 642 N N . LYS A 1 89 ? 0.725 -5.997 -15.036 1.00 98.12 89 LYS A N 1
ATOM 643 C CA . LYS A 1 89 ? -0.740 -6.079 -15.140 1.00 98.12 89 LYS A CA 1
ATOM 644 C C . LYS A 1 89 ? -1.389 -6.573 -13.842 1.00 98.12 89 LYS A C 1
ATOM 646 O O . LYS A 1 89 ? -2.373 -5.992 -13.415 1.00 98.12 89 LYS A O 1
ATOM 651 N N . TYR A 1 90 ? -0.786 -7.556 -13.167 1.00 98.44 90 TYR A N 1
ATOM 652 C CA . TYR A 1 90 ? -1.316 -8.078 -11.906 1.00 98.44 90 TYR A CA 1
ATOM 653 C C . TYR A 1 90 ? -1.118 -7.082 -10.762 1.00 98.44 90 TYR A C 1
ATOM 655 O O . TYR A 1 90 ? -1.976 -6.953 -9.899 1.00 98.44 90 TYR A O 1
ATOM 663 N N . LEU A 1 91 ? -0.009 -6.331 -10.769 1.00 98.50 91 LEU A N 1
ATOM 664 C CA . LEU A 1 91 ? 0.169 -5.216 -9.834 1.00 98.50 91 LEU A CA 1
ATOM 665 C C . LEU A 1 91 ? -0.920 -4.154 -10.035 1.00 98.50 91 LEU A C 1
ATOM 667 O O . LEU A 1 91 ? -1.518 -3.719 -9.056 1.00 98.50 91 LEU A O 1
ATOM 671 N N . ASN A 1 92 ? -1.222 -3.790 -11.285 1.00 98.19 92 ASN A N 1
ATOM 672 C CA . ASN A 1 92 ? -2.284 -2.833 -11.603 1.00 98.19 92 ASN A CA 1
ATOM 673 C C . ASN A 1 92 ? -3.674 -3.339 -11.184 1.00 98.19 92 ASN A C 1
ATOM 675 O O . ASN A 1 92 ? -4.447 -2.560 -10.636 1.00 98.19 92 ASN A O 1
ATOM 679 N N . GLU A 1 93 ? -3.980 -4.624 -11.403 1.00 97.88 93 GLU A N 1
ATOM 680 C CA . GLU A 1 93 ? -5.238 -5.249 -10.959 1.00 97.88 93 GLU A CA 1
ATOM 681 C C . GLU A 1 93 ? -5.418 -5.149 -9.438 1.00 97.88 93 GLU A C 1
ATOM 683 O O . GLU A 1 93 ? -6.514 -4.870 -8.972 1.00 97.88 93 GLU A O 1
ATOM 688 N N . GLN A 1 94 ? -4.330 -5.274 -8.671 1.00 97.94 94 GLN A N 1
ATOM 689 C CA . GLN A 1 94 ? -4.330 -5.086 -7.214 1.00 97.94 94 GLN A CA 1
ATOM 690 C C . GLN A 1 94 ? -4.225 -3.607 -6.783 1.00 97.94 94 GLN A C 1
ATOM 692 O O . GLN A 1 94 ? -4.008 -3.312 -5.607 1.00 97.94 94 GLN A O 1
ATOM 697 N N . GLY A 1 95 ? -4.330 -2.663 -7.724 1.00 97.62 95 GLY A N 1
ATOM 698 C CA . GLY A 1 95 ? -4.297 -1.218 -7.484 1.00 97.62 95 GLY A CA 1
ATOM 699 C C . GLY A 1 95 ? -2.902 -0.579 -7.443 1.00 97.62 95 GLY A C 1
ATOM 700 O O . GLY A 1 95 ? -2.793 0.648 -7.438 1.00 97.62 95 GLY A O 1
ATOM 701 N N . PHE A 1 96 ? -1.817 -1.361 -7.505 1.00 98.19 96 PHE A N 1
ATOM 702 C CA . PHE A 1 96 ? -0.426 -0.878 -7.514 1.00 98.19 96 PHE A CA 1
ATOM 703 C C . PHE A 1 96 ? -0.006 -0.312 -8.881 1.00 98.19 96 PHE A C 1
ATOM 705 O O . PHE A 1 96 ? 0.968 -0.747 -9.505 1.00 98.19 96 PHE A O 1
ATOM 712 N N . ASN A 1 97 ? -0.745 0.694 -9.336 1.00 97.00 97 ASN A N 1
ATOM 713 C CA . ASN A 1 97 ? -0.454 1.446 -10.544 1.00 97.00 97 ASN A CA 1
ATOM 714 C C . ASN A 1 97 ? 0.789 2.321 -10.352 1.00 97.00 97 ASN A C 1
ATOM 716 O O . ASN A 1 97 ? 1.068 2.810 -9.253 1.00 97.00 97 ASN A O 1
ATOM 720 N N . ILE A 1 98 ? 1.528 2.539 -11.442 1.00 96.25 98 ILE A N 1
ATOM 721 C CA . ILE A 1 98 ? 2.671 3.455 -11.431 1.00 96.25 98 ILE A CA 1
ATOM 722 C C . ILE A 1 98 ? 2.144 4.882 -11.287 1.00 96.25 98 ILE A C 1
ATOM 724 O O . ILE A 1 98 ? 1.561 5.425 -12.222 1.00 96.25 98 ILE A O 1
ATOM 728 N N . VAL A 1 99 ? 2.377 5.491 -10.125 1.00 94.88 99 VAL A N 1
ATOM 729 C CA . VAL A 1 99 ? 1.924 6.862 -9.817 1.00 94.88 99 VAL A CA 1
ATOM 730 C C . VAL A 1 99 ? 2.977 7.925 -10.131 1.00 94.88 99 VAL A C 1
ATOM 732 O O . VAL A 1 99 ? 2.683 9.115 -10.145 1.00 94.88 99 VAL A O 1
ATOM 735 N N . GLY A 1 100 ? 4.220 7.511 -10.379 1.00 93.31 100 GLY A N 1
ATOM 736 C CA . GLY A 1 100 ? 5.321 8.402 -10.725 1.00 93.31 100 GLY A CA 1
ATOM 737 C C . GLY A 1 100 ? 6.685 7.792 -10.421 1.00 93.31 100 GLY A C 1
ATOM 738 O O . GLY A 1 100 ? 6.786 6.745 -9.784 1.00 93.31 100 GLY A O 1
ATOM 739 N N . TYR A 1 101 ? 7.741 8.469 -10.868 1.00 92.69 101 TYR A N 1
ATOM 740 C CA . TYR A 1 101 ? 9.126 8.083 -10.600 1.00 92.69 101 TYR A CA 1
ATOM 741 C C . TYR A 1 101 ? 9.738 9.053 -9.594 1.00 92.69 101 TYR A C 1
ATOM 743 O O . TYR A 1 101 ? 9.967 10.217 -9.915 1.00 92.69 101 TYR A O 1
ATOM 751 N N . GLY A 1 102 ? 9.977 8.594 -8.367 1.00 89.75 102 GLY A N 1
ATOM 752 C CA . GLY A 1 102 ? 10.517 9.441 -7.306 1.00 89.75 102 GLY A CA 1
ATOM 753 C C . GLY A 1 102 ? 10.118 8.999 -5.901 1.00 89.75 102 GLY A C 1
ATOM 754 O O . GLY A 1 102 ? 9.545 7.931 -5.696 1.00 89.75 102 GLY A O 1
ATOM 755 N N . CYS A 1 103 ? 10.430 9.839 -4.914 1.00 88.25 103 CYS A N 1
ATOM 756 C CA . CYS A 1 103 ? 10.324 9.473 -3.502 1.00 88.25 103 CYS A CA 1
ATOM 757 C C . CYS A 1 103 ? 8.885 9.312 -2.980 1.00 88.25 103 CYS A C 1
ATOM 759 O O . CYS A 1 103 ? 8.684 8.495 -2.090 1.00 88.25 103 CYS A O 1
ATOM 761 N N . THR A 1 104 ? 7.905 10.058 -3.509 1.00 92.94 104 THR A N 1
ATOM 762 C CA . THR A 1 104 ? 6.459 9.922 -3.198 1.00 92.94 104 THR A CA 1
ATOM 763 C C . THR A 1 104 ? 6.164 9.671 -1.703 1.00 92.94 104 THR A C 1
ATOM 765 O O . THR A 1 104 ? 6.617 10.430 -0.841 1.00 92.94 104 THR A O 1
ATOM 768 N N . THR A 1 105 ? 5.461 8.588 -1.367 1.00 93.81 105 THR A N 1
ATOM 769 C CA . THR A 1 105 ? 5.097 8.183 -0.005 1.00 93.81 105 THR A CA 1
ATOM 770 C C . THR A 1 105 ? 6.304 8.032 0.926 1.00 93.81 105 THR A C 1
ATOM 772 O O . THR A 1 105 ? 6.182 8.299 2.117 1.00 93.81 105 THR A O 1
ATOM 775 N N . CYS A 1 106 ? 7.493 7.682 0.416 1.00 90.81 106 CYS A N 1
ATOM 776 C CA . CYS A 1 106 ? 8.705 7.552 1.237 1.00 90.81 106 CYS A CA 1
ATOM 777 C C . CYS A 1 106 ? 9.110 8.873 1.917 1.00 90.81 106 CYS A C 1
ATOM 779 O O . CYS A 1 106 ? 9.802 8.854 2.938 1.00 90.81 106 CYS A O 1
ATOM 781 N N . ILE A 1 107 ? 8.699 10.017 1.358 1.00 91.81 107 ILE A N 1
ATOM 782 C CA . ILE A 1 107 ? 8.931 11.344 1.939 1.00 91.81 107 ILE A CA 1
ATOM 783 C C . ILE A 1 107 ? 7.654 12.020 2.447 1.00 91.81 107 ILE A C 1
ATOM 785 O O . ILE A 1 107 ? 7.664 13.232 2.648 1.00 91.81 107 ILE A O 1
ATOM 789 N N . GLY A 1 108 ? 6.578 11.264 2.656 1.00 92.19 108 GLY A N 1
ATOM 790 C CA . GLY A 1 108 ? 5.298 11.800 3.126 1.00 92.19 108 GLY A CA 1
ATOM 791 C C . GLY A 1 108 ? 4.403 12.375 2.035 1.00 92.19 108 GLY A C 1
ATOM 792 O O . GLY A 1 108 ? 3.287 12.785 2.328 1.00 92.19 108 GLY A O 1
ATOM 793 N N . ASN A 1 109 ? 4.823 12.330 0.766 1.00 93.12 109 ASN A N 1
ATOM 794 C CA . ASN A 1 109 ? 3.964 12.687 -0.366 1.00 93.12 109 ASN A CA 1
ATOM 795 C C . ASN A 1 109 ? 3.073 11.492 -0.734 1.00 93.12 109 ASN A C 1
ATOM 797 O O . ASN A 1 109 ? 3.146 10.951 -1.838 1.00 93.12 109 ASN A O 1
ATOM 801 N N . SER A 1 110 ? 2.290 11.028 0.238 1.00 92.50 110 SER A N 1
ATOM 802 C CA . SER A 1 110 ? 1.283 9.977 0.089 1.00 92.50 110 SER A CA 1
ATOM 803 C C . SER A 1 110 ? -0.012 10.502 -0.529 1.00 92.50 110 SER A C 1
ATOM 805 O O . SER A 1 110 ? -0.748 9.708 -1.112 1.00 92.50 110 SER A O 1
ATOM 807 N N . GLY A 1 111 ? -0.256 11.817 -0.457 1.00 92.88 111 GLY A N 1
ATOM 808 C CA . GLY A 1 111 ? -1.488 12.483 -0.892 1.00 92.88 111 GLY A CA 1
ATOM 809 C C . GLY A 1 111 ? -2.703 12.070 -0.059 1.00 92.88 111 GLY A C 1
ATOM 810 O O . GLY A 1 111 ? -2.620 11.127 0.724 1.00 92.88 111 GLY A O 1
ATOM 811 N N . ASP A 1 112 ? -3.852 12.684 -0.314 1.00 95.00 112 ASP A N 1
ATOM 812 C CA . ASP A 1 112 ? -5.027 12.519 0.550 1.00 95.00 112 ASP A CA 1
ATOM 813 C C . ASP A 1 112 ? -5.664 11.126 0.464 1.00 95.00 112 ASP A C 1
ATOM 815 O O . ASP A 1 112 ? -5.687 10.490 -0.598 1.00 95.00 112 ASP A O 1
ATOM 819 N N . LEU A 1 113 ? -6.156 10.632 1.600 1.00 96.56 113 LEU A N 1
ATOM 820 C CA . LEU A 1 113 ? -7.084 9.503 1.630 1.00 96.56 113 LEU A CA 1
ATOM 821 C C . LEU A 1 113 ? -8.458 9.955 1.133 1.00 96.56 113 LEU A C 1
ATOM 823 O O . LEU A 1 113 ? -8.780 11.140 1.184 1.00 96.56 113 LEU A O 1
ATOM 827 N N . ASP A 1 114 ? -9.270 9.002 0.678 1.00 97.44 114 ASP A N 1
ATOM 828 C CA . ASP A 1 114 ? -10.674 9.281 0.388 1.00 97.44 114 ASP A CA 1
ATOM 829 C C . ASP A 1 114 ? -11.365 9.869 1.627 1.00 97.44 114 ASP A C 1
ATOM 831 O O . ASP A 1 114 ? -11.104 9.432 2.753 1.00 97.44 114 ASP A O 1
ATOM 835 N N . GLU A 1 115 ? -12.244 10.848 1.419 1.00 97.31 115 GLU A N 1
ATOM 836 C CA . GLU A 1 115 ? -12.919 11.570 2.498 1.00 97.31 115 GLU A CA 1
ATOM 837 C C . GLU A 1 115 ? -13.665 10.616 3.438 1.00 97.31 115 GLU A C 1
ATOM 839 O O . GLU A 1 115 ? -13.578 10.757 4.656 1.00 97.31 115 GLU A O 1
ATOM 844 N N . SER A 1 116 ? -14.314 9.578 2.902 1.00 97.25 116 SER A N 1
ATOM 845 C CA . SER A 1 116 ? -15.038 8.600 3.720 1.00 97.25 116 SER A CA 1
ATOM 846 C C . SER A 1 116 ? -14.107 7.800 4.637 1.00 97.25 116 SER A C 1
ATOM 848 O O . SER A 1 116 ? -14.456 7.522 5.785 1.00 97.25 116 SER A O 1
ATOM 850 N N . VAL A 1 117 ? -12.897 7.482 4.167 1.00 97.44 117 VAL A N 1
ATOM 851 C CA . VAL A 1 117 ? -11.863 6.795 4.953 1.00 97.44 117 VAL A CA 1
ATOM 852 C C .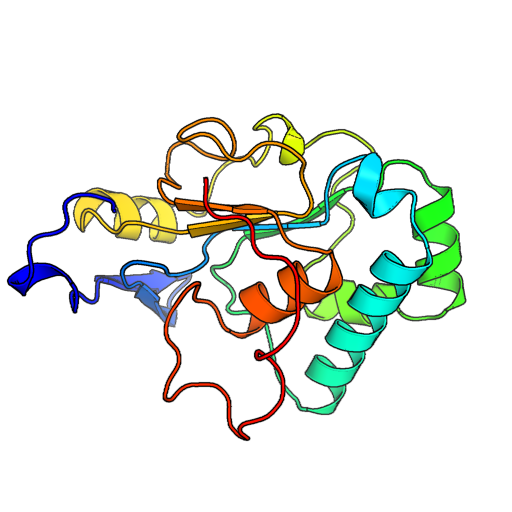 VAL A 1 117 ? -11.275 7.743 5.988 1.00 97.44 117 VAL A C 1
ATOM 854 O O . VAL A 1 117 ? -11.102 7.356 7.142 1.00 97.44 117 VAL A O 1
ATOM 857 N N . ALA A 1 118 ? -10.982 8.983 5.592 1.00 97.25 118 ALA A N 1
ATOM 858 C CA . ALA A 1 118 ? -10.438 9.996 6.483 1.00 97.25 118 ALA A CA 1
ATOM 859 C C . ALA A 1 118 ? -11.383 10.262 7.662 1.00 97.25 118 ALA A C 1
ATOM 861 O O . ALA A 1 118 ? -10.956 10.156 8.811 1.00 97.25 118 ALA A O 1
ATOM 862 N N . THR A 1 119 ? -12.664 10.496 7.376 1.00 97.12 119 THR A N 1
ATOM 863 C CA . THR A 1 119 ? -13.730 10.689 8.368 1.00 97.12 119 THR A CA 1
ATOM 864 C C . THR A 1 119 ? -13.903 9.458 9.253 1.00 97.12 119 THR A C 1
ATOM 866 O O . THR A 1 119 ? -13.939 9.573 10.477 1.00 97.12 119 THR A O 1
ATOM 869 N N . ALA A 1 120 ? -13.914 8.253 8.669 1.00 96.81 120 ALA A N 1
ATOM 870 C CA . ALA A 1 120 ? -14.010 7.022 9.449 1.00 96.81 120 ALA A CA 1
ATOM 871 C C . ALA A 1 120 ? -12.841 6.863 10.434 1.00 96.81 120 ALA A C 1
ATOM 873 O O . ALA A 1 120 ? -13.055 6.408 11.556 1.00 96.81 120 ALA A O 1
ATOM 874 N N . VAL A 1 121 ? -11.623 7.251 10.042 1.00 96.19 121 VAL A N 1
ATOM 875 C CA . VAL A 1 121 ? -10.436 7.204 10.906 1.00 96.19 121 VAL A CA 1
ATOM 876 C C . VAL A 1 121 ? -10.502 8.253 12.016 1.00 96.19 121 VAL A C 1
ATOM 878 O O . VAL A 1 121 ? -10.264 7.910 13.175 1.00 96.19 121 VAL A O 1
ATOM 881 N N . THR A 1 122 ? -10.834 9.505 11.690 1.00 96.06 122 THR A N 1
ATOM 882 C CA . THR A 1 122 ? -10.805 10.627 12.641 1.00 96.06 122 THR A CA 1
ATOM 883 C C . THR A 1 122 ? -11.955 10.583 13.642 1.00 96.06 122 THR A C 1
ATOM 885 O O . THR A 1 122 ? -11.705 10.642 14.844 1.00 96.06 122 THR A O 1
ATOM 888 N N . GLU A 1 123 ? -13.200 10.419 13.189 1.00 95.81 123 GLU A N 1
ATOM 889 C CA . GLU A 1 123 ? -14.383 10.437 14.065 1.00 95.81 123 GLU A CA 1
ATOM 890 C C . GLU A 1 123 ? -14.413 9.250 15.029 1.00 95.81 123 GLU A C 1
ATOM 892 O O . GLU A 1 123 ? -14.962 9.330 16.129 1.00 95.81 123 GLU A O 1
ATOM 897 N N . ASN A 1 124 ? -13.803 8.133 14.631 1.00 93.94 124 ASN A N 1
ATOM 898 C CA . ASN A 1 124 ? -13.775 6.924 15.440 1.00 93.94 124 ASN A CA 1
ATOM 899 C C . ASN A 1 124 ? -12.460 6.732 16.203 1.00 93.94 124 ASN A C 1
ATOM 901 O O . ASN A 1 124 ? -12.346 5.714 16.890 1.00 93.94 124 ASN A O 1
ATOM 905 N N . ASP A 1 125 ? -11.508 7.667 16.115 1.00 92.69 125 ASP A N 1
ATOM 906 C CA . ASP A 1 125 ? -10.156 7.548 16.687 1.00 92.69 125 ASP A CA 1
ATOM 907 C C . ASP A 1 125 ? -9.502 6.187 16.366 1.00 92.69 125 ASP A C 1
ATOM 909 O O . ASP A 1 125 ? -8.946 5.490 17.219 1.00 92.69 125 ASP A O 1
ATOM 913 N N . VAL A 1 126 ? -9.623 5.746 15.109 1.00 93.06 126 VAL A N 1
ATOM 914 C CA . VAL A 1 126 ? -9.041 4.473 14.673 1.00 93.06 126 VAL A CA 1
ATOM 915 C C . VAL A 1 126 ? -7.544 4.656 14.454 1.00 93.06 126 VAL A C 1
ATOM 917 O O . VAL A 1 126 ? -7.088 5.492 13.681 1.00 93.06 126 VAL A O 1
ATOM 920 N N . VAL A 1 127 ? -6.754 3.788 15.080 1.00 93.81 127 VAL A N 1
ATOM 921 C CA . VAL A 1 127 ? -5.314 3.673 14.803 1.00 93.81 127 VAL A CA 1
ATOM 922 C C . VAL A 1 127 ? -5.131 2.964 13.462 1.00 93.81 127 VAL A C 1
ATOM 924 O O . VAL A 1 127 ? -4.989 1.742 13.405 1.00 93.81 127 VAL A O 1
ATOM 927 N N . ALA A 1 128 ? -5.193 3.734 12.379 1.00 94.81 128 ALA A N 1
ATOM 928 C CA . ALA A 1 128 ? -5.004 3.242 11.022 1.00 94.81 128 ALA A CA 1
ATOM 929 C C . ALA A 1 128 ? -3.521 2.984 10.714 1.00 94.81 128 ALA A C 1
ATOM 931 O O . ALA A 1 128 ? -2.627 3.667 11.234 1.00 94.81 128 ALA A O 1
ATOM 932 N N . ALA A 1 129 ? -3.276 1.995 9.854 1.00 95.25 129 ALA A N 1
ATOM 933 C CA . ALA A 1 129 ? -1.946 1.537 9.494 1.00 95.25 129 ALA A CA 1
ATOM 934 C C . ALA A 1 129 ? -1.550 1.918 8.057 1.00 95.25 129 ALA A C 1
ATOM 936 O O . ALA A 1 129 ? -2.353 1.822 7.125 1.00 95.25 129 ALA A O 1
ATOM 937 N N . ALA A 1 130 ? -0.281 2.273 7.865 1.00 96.44 130 ALA A N 1
ATOM 938 C CA . ALA A 1 130 ? 0.374 2.310 6.563 1.00 96.44 130 ALA A CA 1
ATOM 939 C C . ALA A 1 130 ? 1.467 1.243 6.489 1.00 96.44 130 ALA A C 1
ATOM 941 O O . ALA A 1 130 ? 2.253 1.074 7.424 1.00 96.44 130 ALA A O 1
ATOM 942 N N . VAL A 1 131 ? 1.569 0.566 5.350 1.00 96.69 131 VAL A N 1
ATOM 943 C CA . VAL A 1 131 ? 2.664 -0.361 5.054 1.00 96.69 131 VAL A CA 1
ATOM 944 C C . VAL A 1 131 ? 3.399 0.146 3.825 1.00 96.69 131 VAL A C 1
ATOM 946 O O . VAL A 1 131 ? 2.790 0.436 2.796 1.00 96.69 131 VAL A O 1
ATOM 949 N N . LEU A 1 132 ? 4.717 0.284 3.918 1.00 96.19 132 LEU A N 1
ATOM 950 C CA . LEU A 1 132 ? 5.517 0.831 2.833 1.00 96.19 132 LEU A CA 1
ATOM 951 C C . LEU A 1 132 ? 6.870 0.141 2.705 1.00 96.19 132 LEU A C 1
ATOM 953 O O . LEU A 1 132 ? 7.509 -0.195 3.699 1.00 96.19 132 LEU A O 1
ATOM 957 N N . SER A 1 133 ? 7.375 0.034 1.476 1.00 95.56 133 SER A N 1
ATOM 958 C CA . SER A 1 133 ? 8.754 -0.405 1.217 1.00 95.56 133 SER A CA 1
ATOM 959 C C . SER A 1 133 ? 9.775 0.724 1.363 1.00 95.56 133 SER A C 1
ATOM 961 O O . SER A 1 133 ? 10.777 0.772 0.651 1.00 95.56 133 SER A O 1
ATOM 963 N N . GLY A 1 134 ? 9.499 1.659 2.275 1.00 91.50 134 GLY A N 1
ATOM 964 C CA . GLY A 1 134 ? 10.343 2.800 2.610 1.00 91.50 134 GLY A CA 1
ATOM 965 C C . GLY A 1 134 ? 11.553 2.438 3.473 1.00 91.50 134 GLY A C 1
ATOM 966 O O . GLY A 1 134 ? 11.913 1.274 3.626 1.00 91.50 134 GLY A O 1
ATOM 967 N N . ASN A 1 135 ? 12.168 3.464 4.062 1.00 89.12 135 ASN A N 1
ATOM 968 C CA . ASN A 1 135 ? 13.257 3.326 5.040 1.00 89.12 135 ASN A CA 1
ATOM 969 C C . ASN A 1 135 ? 12.998 4.063 6.368 1.00 89.12 135 ASN A C 1
ATOM 971 O O . ASN A 1 135 ? 13.801 3.962 7.289 1.00 89.12 135 ASN A O 1
ATOM 975 N N . ARG A 1 136 ? 11.898 4.817 6.469 1.00 87.56 136 ARG A N 1
ATOM 976 C CA . ARG A 1 136 ? 11.486 5.562 7.664 1.00 87.56 136 ARG A CA 1
ATOM 977 C C . ARG A 1 136 ? 9.977 5.443 7.837 1.00 87.56 136 ARG A C 1
ATOM 979 O O . ARG A 1 136 ? 9.247 5.478 6.849 1.00 87.56 136 ARG A O 1
ATOM 986 N N . ASN A 1 137 ? 9.528 5.340 9.081 1.00 89.19 137 ASN A N 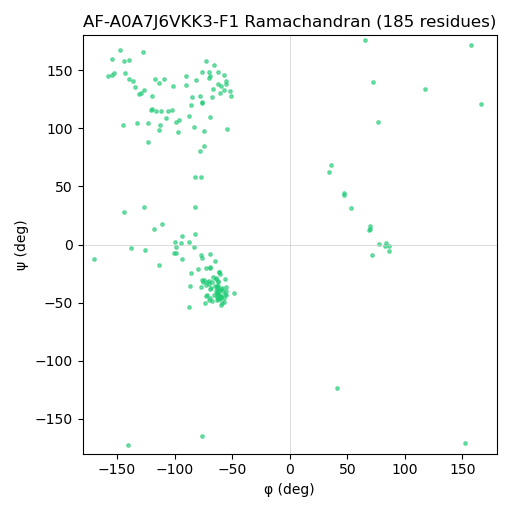1
ATOM 987 C CA . ASN A 1 137 ? 8.134 5.082 9.445 1.00 89.19 137 ASN A CA 1
ATOM 988 C C . ASN A 1 137 ? 7.698 5.836 10.716 1.00 89.19 137 ASN A C 1
ATOM 990 O O . ASN A 1 137 ? 6.815 5.383 11.435 1.00 89.19 137 ASN A O 1
ATOM 994 N N . PHE A 1 138 ? 8.310 6.984 11.007 1.00 84.62 138 PHE A N 1
ATOM 995 C CA . PHE A 1 138 ? 7.900 7.810 12.145 1.00 84.62 138 PHE A CA 1
ATOM 996 C C . PHE A 1 138 ? 6.454 8.309 11.979 1.00 84.62 138 PHE A C 1
ATOM 998 O O . PHE A 1 138 ? 5.992 8.539 10.857 1.00 84.62 138 PHE A O 1
ATOM 1005 N N . GLU A 1 139 ? 5.741 8.481 13.090 1.00 82.06 139 GLU A N 1
ATOM 1006 C CA . GLU A 1 139 ? 4.384 9.037 13.105 1.00 82.06 139 GLU A CA 1
ATOM 1007 C C . GLU A 1 139 ? 4.344 10.410 12.410 1.00 82.06 139 GLU A C 1
ATOM 1009 O O . GLU A 1 139 ? 5.283 11.202 12.508 1.00 82.06 139 GLU A O 1
ATOM 1014 N N . GLY A 1 140 ? 3.303 10.656 11.609 1.00 80.88 140 GLY A N 1
ATOM 1015 C CA . GLY A 1 140 ? 3.161 11.877 10.807 1.00 80.88 140 GLY A CA 1
ATOM 1016 C C . GLY A 1 140 ? 4.105 11.991 9.600 1.00 80.88 140 GLY A C 1
ATOM 1017 O O . GLY A 1 140 ? 3.905 12.864 8.758 1.00 80.88 140 GLY A O 1
ATOM 1018 N N . ARG A 1 141 ? 5.108 11.108 9.446 1.00 88.25 141 ARG A N 1
ATOM 1019 C CA . ARG A 1 141 ? 6.030 11.151 8.296 1.00 88.25 141 ARG A CA 1
ATOM 1020 C C . ARG A 1 141 ? 5.416 10.598 7.016 1.00 88.25 141 ARG A C 1
ATOM 1022 O O . ARG A 1 141 ? 5.763 11.083 5.945 1.00 88.25 141 ARG A O 1
ATOM 1029 N N . VAL A 1 142 ? 4.596 9.551 7.121 1.00 92.50 142 VAL A N 1
ATOM 1030 C CA . VAL A 1 142 ? 4.010 8.850 5.963 1.00 92.50 142 VAL A CA 1
ATOM 1031 C C . VAL A 1 142 ? 2.709 9.515 5.535 1.00 92.50 142 VAL A C 1
ATOM 1033 O O . VAL A 1 142 ? 2.560 9.866 4.367 1.00 92.50 142 VAL A O 1
ATOM 1036 N N . HIS A 1 143 ? 1.780 9.686 6.473 1.00 95.81 143 HIS A N 1
ATOM 1037 C CA . HIS A 1 143 ? 0.510 10.379 6.290 1.00 95.81 143 HIS A CA 1
ATOM 1038 C C . HIS A 1 143 ? 0.003 10.842 7.673 1.00 95.81 143 HIS A C 1
ATOM 1040 O O . HIS A 1 143 ? 0.224 10.129 8.656 1.00 95.81 143 HIS A O 1
ATOM 1046 N N . PRO A 1 144 ? -0.669 12.002 7.797 1.00 94.38 144 PRO A N 1
ATOM 1047 C CA . PRO A 1 144 ? -1.156 12.508 9.088 1.00 94.38 144 PRO A CA 1
ATOM 1048 C C . PRO A 1 144 ? -2.184 11.586 9.762 1.00 94.38 144 PRO A C 1
ATOM 1050 O O . PRO A 1 144 ? -2.231 11.504 10.982 1.00 94.38 144 PRO A O 1
ATOM 1053 N N . LEU A 1 145 ? -2.980 10.860 8.970 1.00 94.69 145 LEU A N 1
ATOM 1054 C CA . LEU A 1 145 ? -4.008 9.936 9.473 1.00 94.69 145 LEU A CA 1
ATOM 1055 C C . LEU A 1 145 ? -3.500 8.513 9.764 1.00 94.69 145 LEU A C 1
ATOM 1057 O O . LEU A 1 145 ? -4.292 7.653 10.138 1.00 94.69 145 LEU A O 1
ATOM 1061 N N . THR A 1 146 ? -2.204 8.230 9.591 1.00 93.00 146 THR A N 1
ATOM 1062 C CA . THR A 1 146 ? -1.636 6.903 9.884 1.00 93.00 146 THR A CA 1
ATOM 1063 C C . THR A 1 146 ? -0.668 6.976 11.059 1.00 93.00 146 THR A C 1
ATOM 1065 O O . THR A 1 146 ? 0.506 7.334 10.932 1.00 93.00 146 THR A O 1
ATOM 1068 N N . ARG A 1 147 ? -1.181 6.601 12.234 1.00 91.50 147 ARG A N 1
ATOM 1069 C CA . ARG A 1 147 ? -0.411 6.546 13.487 1.00 91.50 147 ARG A CA 1
ATOM 1070 C C . ARG A 1 147 ? 0.521 5.333 13.524 1.00 91.50 147 ARG A C 1
ATOM 1072 O O . ARG A 1 147 ? 1.614 5.410 14.076 1.00 91.50 147 ARG A O 1
ATOM 1079 N N . ALA A 1 148 ? 0.118 4.223 12.900 1.00 92.31 148 ALA A N 1
ATOM 1080 C CA . ALA A 1 148 ? 0.922 3.010 12.795 1.00 92.31 148 ALA A CA 1
ATOM 1081 C C . ALA A 1 148 ? 1.543 2.901 11.395 1.00 92.31 148 ALA A C 1
ATOM 1083 O O . ALA A 1 148 ? 0.830 2.769 10.408 1.00 92.31 148 ALA A O 1
ATOM 1084 N N . ASN A 1 149 ? 2.868 2.949 11.276 1.00 94.00 149 ASN A N 1
ATOM 1085 C CA . ASN A 1 149 ? 3.543 2.868 9.979 1.00 94.00 149 ASN A CA 1
ATOM 1086 C C . ASN A 1 149 ? 4.598 1.761 10.006 1.00 94.00 149 ASN A C 1
ATOM 1088 O O . ASN A 1 149 ? 5.413 1.696 10.927 1.00 94.00 149 ASN A O 1
ATOM 1092 N N . TYR A 1 150 ? 4.617 0.912 8.981 1.00 94.06 150 TYR A N 1
ATOM 1093 C CA . TYR A 1 150 ? 5.430 -0.299 8.971 1.00 94.06 150 TYR A CA 1
ATOM 1094 C C . TYR A 1 150 ? 6.273 -0.422 7.711 1.00 94.06 150 TYR A C 1
ATOM 1096 O O . TYR A 1 150 ? 5.775 -0.308 6.589 1.00 94.06 150 TYR A O 1
ATOM 1104 N N . LEU A 1 151 ? 7.563 -0.684 7.914 1.00 94.50 151 LEU A N 1
ATOM 1105 C CA . LEU A 1 151 ? 8.493 -0.977 6.835 1.00 94.50 151 LEU A CA 1
ATOM 1106 C C . LEU A 1 151 ? 8.428 -2.462 6.497 1.00 94.50 151 LEU A C 1
ATOM 1108 O O . LEU A 1 151 ? 8.589 -3.310 7.372 1.00 94.50 151 LEU A O 1
ATOM 1112 N N . ALA A 1 152 ? 8.206 -2.767 5.223 1.00 94.06 152 ALA A N 1
ATOM 1113 C CA . ALA A 1 152 ? 8.122 -4.135 4.734 1.00 94.06 152 ALA A CA 1
ATOM 1114 C C . ALA A 1 152 ? 8.742 -4.254 3.336 1.00 94.06 152 ALA A C 1
ATOM 1116 O O . ALA A 1 152 ? 8.853 -3.276 2.599 1.00 94.06 152 ALA A O 1
ATOM 1117 N N . SER A 1 153 ? 9.144 -5.459 2.937 1.00 95.81 153 SER A N 1
ATOM 1118 C CA . SER A 1 153 ? 9.589 -5.695 1.560 1.00 95.81 153 SER A CA 1
ATOM 1119 C C . SER A 1 153 ? 8.423 -5.511 0.568 1.00 95.81 153 SER A C 1
ATOM 1121 O O . SER A 1 153 ? 7.270 -5.722 0.948 1.00 95.81 153 SER A O 1
ATOM 1123 N N . PRO A 1 154 ? 8.671 -5.165 -0.712 1.00 97.31 154 PRO A N 1
ATOM 1124 C CA . PRO A 1 154 ? 7.605 -5.018 -1.708 1.00 97.31 154 PRO A CA 1
ATOM 1125 C C . PRO A 1 154 ? 6.596 -6.187 -1.776 1.00 97.31 154 PRO A C 1
ATOM 1127 O O . PRO A 1 154 ? 5.400 -5.909 -1.826 1.00 97.31 154 PRO A O 1
ATOM 1130 N N . PRO A 1 155 ? 6.999 -7.475 -1.696 1.00 97.62 155 PRO A N 1
ATOM 1131 C CA . PRO A 1 155 ? 6.039 -8.581 -1.643 1.00 97.62 155 PRO A CA 1
ATOM 1132 C C . PRO A 1 155 ? 5.145 -8.553 -0.397 1.00 97.62 155 PRO A C 1
ATOM 1134 O O . PRO A 1 155 ? 3.953 -8.840 -0.487 1.00 97.62 155 PRO A O 1
ATOM 1137 N N . LEU A 1 156 ? 5.698 -8.176 0.761 1.00 96.50 156 LEU A N 1
ATOM 1138 C CA . LEU A 1 156 ? 4.930 -8.046 1.998 1.00 96.50 156 LEU A CA 1
ATOM 1139 C C . LEU A 1 156 ? 3.978 -6.847 1.958 1.00 96.50 156 LEU A C 1
ATOM 1141 O O . LEU A 1 156 ? 2.876 -6.955 2.481 1.00 96.50 156 LEU A O 1
ATOM 1145 N N . VAL A 1 157 ? 4.346 -5.739 1.303 1.00 97.81 157 VAL A N 1
ATOM 1146 C CA . VAL A 1 157 ? 3.418 -4.614 1.076 1.00 97.81 157 VAL A CA 1
ATOM 1147 C C . VAL A 1 157 ? 2.167 -5.098 0.336 1.00 97.81 157 VAL A C 1
ATOM 1149 O O . VAL A 1 157 ? 1.055 -4.799 0.766 1.00 97.81 157 VAL A O 1
ATOM 1152 N N . VAL A 1 158 ? 2.333 -5.896 -0.727 1.00 98.06 158 VAL A N 1
ATOM 1153 C CA . VAL A 1 158 ? 1.202 -6.488 -1.464 1.00 98.06 158 VAL A CA 1
ATOM 1154 C C . VAL A 1 158 ? 0.396 -7.433 -0.565 1.00 98.06 158 VAL A C 1
ATOM 1156 O O . VAL A 1 158 ? -0.828 -7.346 -0.527 1.00 98.06 158 VAL A O 1
ATOM 1159 N N . ALA A 1 159 ? 1.061 -8.296 0.208 1.00 97.25 159 ALA A N 1
ATOM 1160 C CA . ALA A 1 159 ? 0.387 -9.227 1.114 1.00 97.25 159 ALA A CA 1
ATOM 1161 C C . ALA A 1 159 ? -0.446 -8.512 2.197 1.00 97.25 159 ALA A C 1
ATOM 1163 O O . ALA A 1 159 ? -1.582 -8.905 2.461 1.00 97.25 159 ALA A O 1
ATOM 1164 N N . TYR A 1 160 ? 0.079 -7.439 2.795 1.00 97.06 160 TYR A N 1
ATOM 1165 C CA . TYR A 1 160 ? -0.652 -6.654 3.791 1.00 97.06 160 TYR A CA 1
ATOM 1166 C C . TYR A 1 160 ? -1.787 -5.829 3.181 1.00 97.06 160 TYR A C 1
ATOM 1168 O O . TYR A 1 160 ? -2.821 -5.668 3.829 1.00 97.06 160 TYR A O 1
ATOM 1176 N N . ALA A 1 161 ? -1.640 -5.351 1.942 1.00 97.62 161 ALA A N 1
ATOM 1177 C CA . ALA A 1 161 ? -2.741 -4.719 1.217 1.00 97.62 161 ALA A CA 1
ATOM 1178 C C . ALA A 1 161 ? -3.900 -5.703 0.994 1.00 97.62 161 ALA A C 1
ATOM 1180 O O . ALA A 1 161 ? -5.055 -5.360 1.231 1.00 97.62 161 ALA A O 1
ATOM 1181 N N . LEU A 1 162 ? -3.588 -6.947 0.613 1.00 96.44 162 LEU A N 1
ATOM 1182 C CA . LEU A 1 162 ? -4.576 -8.016 0.435 1.00 96.44 162 LEU A CA 1
ATOM 1183 C C . LEU A 1 162 ? -5.248 -8.408 1.757 1.00 96.44 162 LEU A C 1
ATOM 1185 O O . LEU A 1 162 ? -6.465 -8.565 1.811 1.00 96.44 162 LEU A O 1
ATOM 1189 N N . ALA A 1 163 ? -4.474 -8.532 2.838 1.00 95.62 163 ALA A N 1
ATOM 1190 C CA . ALA A 1 163 ? -5.019 -8.826 4.164 1.00 95.62 163 ALA A CA 1
ATOM 1191 C C . ALA A 1 163 ? -5.871 -7.664 4.718 1.00 95.62 163 ALA A C 1
ATOM 1193 O O . ALA A 1 163 ? -6.825 -7.877 5.469 1.00 95.62 163 ALA A O 1
ATOM 1194 N N . GLY A 1 164 ? -5.522 -6.422 4.370 1.00 94.56 164 GLY A N 1
ATOM 1195 C CA . GLY A 1 164 ? -6.195 -5.205 4.820 1.00 94.56 164 GLY A CA 1
ATOM 1196 C C . GLY A 1 164 ? -6.014 -4.886 6.306 1.00 94.56 164 GLY A C 1
ATOM 1197 O O . GLY A 1 164 ? -6.734 -4.045 6.839 1.00 94.56 164 GLY A O 1
ATOM 1198 N N . THR A 1 165 ? -5.087 -5.552 6.994 1.00 91.25 165 THR A N 1
ATOM 1199 C CA . THR A 1 165 ? -4.776 -5.317 8.408 1.00 91.25 165 THR A CA 1
ATOM 1200 C C . THR A 1 165 ? -3.328 -5.680 8.720 1.00 91.25 165 THR A C 1
ATOM 1202 O O . THR A 1 165 ? -2.761 -6.597 8.121 1.00 91.25 165 THR A O 1
ATOM 1205 N N . TYR A 1 166 ? -2.736 -4.960 9.667 1.00 73.44 166 TYR A N 1
ATOM 1206 C CA . TYR A 1 166 ? -1.407 -5.200 10.197 1.00 73.44 166 TYR A CA 1
ATOM 1207 C C . TYR A 1 166 ? -1.507 -5.649 11.666 1.00 73.44 166 TYR A C 1
ATOM 1209 O O . TYR A 1 166 ? -1.714 -4.831 12.558 1.00 73.44 166 TYR A O 1
ATOM 1217 N N . GLY A 1 167 ? -1.349 -6.954 11.922 1.00 62.47 167 GLY A N 1
ATOM 1218 C CA . GLY A 1 167 ? -1.333 -7.539 13.274 1.00 62.47 167 GLY A CA 1
ATOM 1219 C C . GLY A 1 167 ? -2.469 -8.535 13.564 1.00 62.47 167 GLY A C 1
ATOM 1220 O O . GLY A 1 167 ? -3.622 -8.289 13.234 1.00 62.47 167 GLY A O 1
ATOM 1221 N N . TYR A 1 168 ? -2.086 -9.679 14.155 1.00 36.22 168 TYR A N 1
ATOM 1222 C CA . TYR A 1 168 ? -2.884 -10.827 14.635 1.00 36.22 168 TYR A CA 1
ATOM 1223 C C . TYR A 1 168 ? -4.151 -11.200 13.845 1.00 36.22 168 TYR A C 1
ATOM 1225 O O . TYR A 1 168 ? -5.256 -11.270 14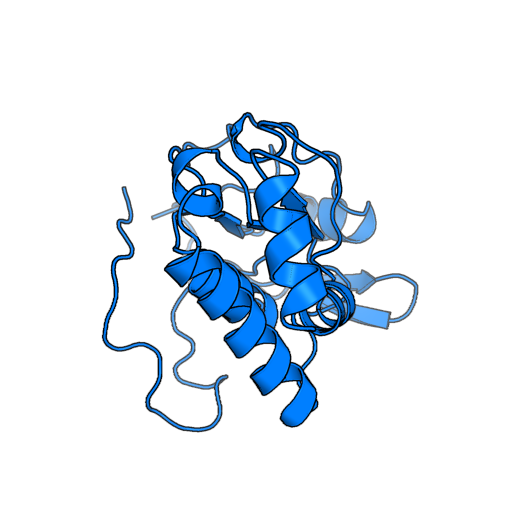.377 1.00 36.22 168 TYR A O 1
ATOM 1233 N N . ALA A 1 169 ? -3.978 -11.587 12.583 1.00 35.81 169 ALA A N 1
ATOM 1234 C CA . ALA A 1 169 ? -4.925 -12.486 11.935 1.00 35.81 169 ALA A CA 1
ATOM 1235 C C . ALA A 1 169 ? -4.663 -13.928 12.411 1.00 35.81 169 ALA A C 1
ATOM 1237 O O . ALA A 1 169 ? -4.049 -14.708 11.691 1.00 35.81 169 ALA A O 1
ATOM 1238 N N . SER A 1 170 ? -5.150 -14.307 13.598 1.00 32.25 170 SER A N 1
ATOM 1239 C CA . SER A 1 170 ? -5.342 -15.739 13.897 1.00 32.25 170 SER A CA 1
ATOM 1240 C C . SER A 1 170 ? -6.477 -16.348 13.060 1.00 32.25 170 SER A C 1
ATOM 1242 O O . SER A 1 170 ? -6.641 -17.559 13.070 1.00 32.25 170 SER A O 1
ATOM 1244 N N . HIS A 1 171 ? -7.254 -15.545 12.316 1.00 29.61 171 HIS A N 1
ATOM 1245 C CA . HIS A 1 171 ? -8.465 -16.044 11.652 1.00 29.61 171 HIS A CA 1
ATOM 1246 C C . HIS A 1 171 ? -8.744 -15.581 10.215 1.00 29.61 171 HIS A C 1
ATOM 1248 O O . HIS A 1 171 ? -9.707 -16.072 9.635 1.00 29.61 171 HIS A O 1
ATOM 1254 N N . CYS A 1 172 ? -7.943 -14.705 9.595 1.00 29.72 172 CYS A N 1
ATOM 1255 C CA . CYS A 1 172 ? -8.335 -14.115 8.297 1.00 29.72 172 CYS A CA 1
ATOM 1256 C C . CYS A 1 172 ? -7.430 -14.422 7.099 1.00 29.72 172 CYS A C 1
ATOM 1258 O O . CYS A 1 172 ? -7.606 -13.822 6.044 1.00 29.72 172 CYS A O 1
ATOM 1260 N N . LEU A 1 173 ? -6.516 -15.385 7.202 1.00 33.31 173 LEU A N 1
ATOM 1261 C CA . LEU A 1 173 ? -5.879 -15.963 6.019 1.00 33.31 173 LEU A CA 1
ATOM 1262 C C . LEU A 1 173 ? -6.127 -17.467 6.058 1.00 33.31 173 LEU A C 1
ATOM 1264 O O . LEU A 1 173 ? -5.542 -18.179 6.868 1.00 33.31 173 LEU A O 1
ATOM 1268 N N . GLY A 1 174 ? -7.048 -17.936 5.215 1.00 30.95 174 GLY A N 1
ATOM 1269 C CA . GLY A 1 174 ? -7.227 -19.361 4.973 1.00 30.95 174 GLY A CA 1
ATOM 1270 C C . GLY A 1 174 ? -5.877 -19.997 4.632 1.00 30.95 174 GLY A C 1
ATOM 1271 O O . GLY A 1 174 ? -5.172 -19.526 3.740 1.00 30.95 174 GLY A O 1
ATOM 1272 N N . SER A 1 175 ? -5.552 -21.063 5.361 1.00 25.38 175 SER A N 1
ATOM 1273 C CA . SER A 1 175 ? -4.288 -21.812 5.392 1.00 25.38 175 SER A CA 1
ATOM 1274 C C . SER A 1 175 ? -3.129 -21.151 6.161 1.00 25.38 175 SER A C 1
ATOM 1276 O O . SER A 1 175 ? -2.448 -20.228 5.715 1.00 25.38 175 SER A O 1
ATOM 1278 N N . GLU A 1 176 ? -2.878 -21.705 7.349 1.00 29.38 176 GLU A N 1
ATOM 1279 C CA . GLU A 1 176 ? -1.667 -21.535 8.147 1.00 29.38 176 GLU A CA 1
ATOM 1280 C C . GLU A 1 176 ? -0.427 -21.905 7.315 1.00 29.38 176 GLU A C 1
ATOM 1282 O O . GLU A 1 176 ? -0.121 -23.081 7.160 1.00 29.38 176 GLU A O 1
ATOM 1287 N N . SER A 1 177 ? 0.307 -20.941 6.748 1.00 27.16 177 SER A N 1
ATOM 1288 C CA . SER A 1 177 ? 1.722 -21.187 6.376 1.00 27.16 177 SER A CA 1
ATOM 1289 C C . SER A 1 177 ? 2.560 -19.978 5.943 1.00 27.16 177 SER A C 1
ATOM 1291 O O . SER A 1 177 ? 3.779 -20.113 5.900 1.00 27.16 177 SER A O 1
ATOM 1293 N N . MET A 1 178 ? 2.013 -18.788 5.663 1.00 32.03 178 MET A N 1
ATOM 1294 C CA . MET A 1 178 ? 2.816 -17.754 4.971 1.00 32.03 178 MET A CA 1
ATOM 1295 C C . MET A 1 178 ? 3.465 -16.646 5.824 1.00 32.03 178 MET A C 1
ATOM 1297 O O . MET A 1 178 ? 4.202 -15.840 5.264 1.00 32.03 178 MET A O 1
ATOM 1301 N N . VAL A 1 179 ? 3.277 -16.582 7.151 1.00 37.00 179 VAL A N 1
ATOM 1302 C CA . VAL A 1 179 ? 3.741 -15.416 7.954 1.00 37.00 179 VAL A CA 1
ATOM 1303 C C . VAL A 1 179 ? 4.626 -15.799 9.151 1.00 37.00 179 VAL A C 1
ATOM 1305 O O . VAL A 1 179 ? 4.596 -15.144 10.185 1.00 37.00 179 VAL A O 1
ATOM 1308 N N . LYS A 1 180 ? 5.429 -16.871 9.056 1.00 26.84 180 LYS A N 1
ATOM 1309 C CA . LYS A 1 180 ? 6.394 -17.215 10.129 1.00 26.84 180 LYS A CA 1
ATOM 1310 C C . LYS A 1 180 ? 7.838 -16.783 9.890 1.00 26.84 180 LYS A C 1
ATOM 1312 O O . LYS A 1 180 ? 8.630 -16.877 10.815 1.00 26.84 180 LYS A O 1
ATOM 1317 N N . HIS A 1 181 ? 8.194 -16.272 8.715 1.00 31.67 181 HIS A N 1
ATOM 1318 C CA . HIS A 1 181 ? 9.562 -15.821 8.453 1.00 31.67 181 HIS A CA 1
ATOM 1319 C C . HIS A 1 181 ? 9.559 -14.593 7.546 1.00 31.67 181 HIS A C 1
ATOM 1321 O O . HIS A 1 181 ? 9.374 -14.748 6.343 1.00 31.67 181 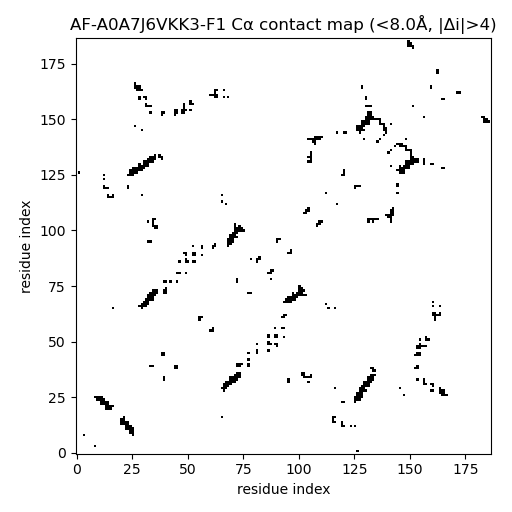HIS A O 1
ATOM 1327 N N . SER A 1 182 ? 9.770 -13.393 8.106 1.00 30.59 182 SER A N 1
ATOM 1328 C CA . SER A 1 182 ? 10.632 -12.333 7.538 1.00 30.59 182 SER A CA 1
ATOM 1329 C C . SER A 1 182 ? 10.419 -10.973 8.214 1.00 30.59 182 SER A C 1
ATOM 1331 O O . SER A 1 182 ? 9.332 -10.411 8.154 1.00 30.59 182 SER A O 1
ATOM 1333 N N . LEU A 1 183 ? 11.508 -10.447 8.789 1.00 32.84 183 LEU A N 1
ATOM 1334 C CA . LEU A 1 183 ? 11.928 -9.035 8.768 1.00 32.84 183 LEU A CA 1
ATOM 1335 C C . LEU A 1 183 ? 10.804 -7.992 8.819 1.00 32.84 183 LEU A C 1
ATOM 1337 O O . LEU A 1 183 ? 10.584 -7.232 7.879 1.00 32.84 183 LEU A O 1
ATOM 1341 N N . VAL A 1 184 ? 10.144 -7.920 9.963 1.00 41.62 184 VAL A N 1
ATOM 1342 C CA . VAL A 1 184 ? 9.398 -6.738 10.364 1.00 41.62 184 VAL A CA 1
ATOM 1343 C C . VAL A 1 184 ? 10.145 -6.162 11.553 1.00 41.62 184 VAL A C 1
ATOM 1345 O O . VAL A 1 184 ? 10.244 -6.819 12.586 1.00 41.62 184 VAL A O 1
ATOM 1348 N N . VAL A 1 185 ? 10.702 -4.963 11.398 1.00 33.72 185 VAL A N 1
ATOM 1349 C CA . VAL A 1 185 ? 11.293 -4.219 12.514 1.00 33.72 185 VAL A CA 1
ATOM 1350 C C . VAL A 1 185 ? 10.227 -3.239 12.999 1.00 33.72 185 VAL A C 1
ATOM 1352 O O . VAL A 1 185 ? 10.047 -2.193 12.370 1.00 33.72 185 VAL A O 1
ATOM 1355 N N . PRO A 1 186 ? 9.456 -3.565 14.053 1.00 33.88 186 PRO A N 1
ATOM 1356 C CA . PRO A 1 186 ? 8.773 -2.526 14.801 1.00 33.88 186 PRO A CA 1
ATOM 1357 C C . PRO A 1 186 ? 9.860 -1.703 15.503 1.00 33.88 186 PRO A C 1
ATOM 1359 O O . PRO A 1 186 ? 10.733 -2.274 16.157 1.00 33.88 186 PRO A O 1
ATOM 1362 N N . VAL A 1 187 ? 9.839 -0.386 15.312 1.00 32.44 187 VAL A N 1
ATOM 1363 C CA . VAL A 1 187 ? 10.598 0.541 16.162 1.00 32.44 187 VAL A CA 1
ATOM 1364 C C . VAL A 1 187 ? 9.675 0.976 17.285 1.00 32.44 187 VAL A C 1
ATOM 1366 O O . VAL A 1 187 ? 8.519 1.333 16.957 1.00 32.44 187 VAL A O 1
#

Solvent-accessible surface area (backbone atoms only — not comparable to full-atom values): 10328 Å² total; per-residue (Å²): 131,88,84,69,54,81,91,56,62,78,46,70,38,73,43,59,56,96,86,39,86,44,77,42,37,60,26,21,36,44,34,24,33,40,20,18,57,78,46,43,68,35,62,70,45,48,51,43,21,21,52,49,30,39,52,32,52,77,68,72,52,63,42,56,88,80,39,50,44,32,23,20,36,56,47,72,66,48,57,52,55,32,54,74,71,60,27,44,61,31,26,38,75,53,44,36,37,81,78,48,75,41,51,47,43,52,71,31,56,54,70,84,69,59,66,56,58,48,48,44,31,60,81,61,69,37,46,23,18,31,32,24,15,38,91,73,49,56,67,59,45,42,39,83,77,25,66,42,46,41,50,33,54,41,35,50,24,52,52,36,37,51,65,37,42,60,78,87,70,90,80,75,61,91,69,97,77,86,83,86,79,78,82,67,71,84,128

pLDDT: mean 87.12, std 19.83, range [25.38, 98.5]

Organism: Thalictrum thalictroides (NCBI:txid46969)

Radius of gyration: 15.83 Å; Cα contacts (8 Å, |Δi|>4): 369; chains: 1; bounding box: 38×34×46 Å

Foldseek 3Di:
DLPDPPVQQADWQWFADPNHIDIDGAQFAQEQEAFDAVQLVDQVLLVLQLVLLVVCVVVVFEQDPQRHAEYAHQDCVSVVVCVVVVSQVSCVRNVHHHPYHDGQLLQQNSDDGDPRVLCSCVVSVHQYEHEYCHDDFDAPRRYVSHRHYWHDGSNVSSVCSRQRGDDDPPPRDPDPDDPPDDDTDDD

InterPro domains:
  IPR001030 Aconitase/3-isopropylmalate dehydratase large subunit, alpha/beta/alpha domain [PF00330] (9-164)
  IPR001030 Aconitase/3-isopropylmalate dehydratase large subunit, alpha/beta/alpha domain [PR00415] (33-44)
  IPR001030 Aconitase/3-isopropylmalate dehydratase large subunit, alpha/beta/alpha domain [PR00415] (95-108)
  IPR006249 Aconitase/Iron-responsive element-binding protein 2 [PTHR11670] (1-175)
  IPR015931 Aconitase/3-isopropylmalate dehydratase large subunit, alpha/beta/alpha, subdomain 1/3 [G3DSA:3.30.499.10] (1-179)
  IPR018136 Aconitase family, 4Fe-4S cluster binding site [PS00450] (29-45)
  IPR018136 Aconitase family, 4Fe-4S cluster binding site [PS01244] (95-108)
  IPR036008 Aconitase, iron-sulfur domain [SSF53732] (3-167)